Protein AF-A0A365XRY6-F1 (afdb_monomer_lite)

Radius of gyration: 32.63 Å; chains: 1; bounding box: 61×51×108 Å

Structure (mmCIF, N/CA/C/O backbone):
data_AF-A0A365XRY6-F1
#
_entry.id   AF-A0A365XRY6-F1
#
loop_
_atom_site.group_PDB
_atom_site.id
_atom_site.type_symbol
_atom_site.label_atom_id
_atom_site.label_alt_id
_atom_site.label_comp_id
_atom_site.label_asym_id
_atom_site.label_entity_id
_atom_site.label_seq_id
_atom_site.pdbx_PDB_ins_code
_atom_site.Cartn_x
_atom_site.Cartn_y
_atom_site.Cartn_z
_atom_site.occupancy
_atom_site.B_iso_or_equiv
_atom_site.auth_seq_id
_atom_site.auth_comp_id
_atom_site.auth_asym_id
_atom_site.auth_atom_id
_atom_site.pdbx_PDB_model_num
ATOM 1 N N . MET A 1 1 ? -25.331 -28.741 70.909 1.00 60.72 1 MET A N 1
ATOM 2 C CA . MET A 1 1 ? -25.659 -27.298 70.789 1.00 60.72 1 MET A CA 1
ATOM 3 C C . MET A 1 1 ? -24.620 -26.520 69.973 1.00 60.72 1 MET A C 1
ATOM 5 O O . MET A 1 1 ? -24.889 -26.347 68.796 1.00 60.72 1 MET A O 1
ATOM 9 N N . LYS A 1 2 ? -23.437 -26.125 70.492 1.00 74.12 2 LYS A N 1
ATOM 10 C CA . LYS A 1 2 ? -22.471 -25.223 69.794 1.00 74.12 2 LYS A CA 1
ATOM 11 C C . LYS A 1 2 ? -22.238 -25.497 68.285 1.00 74.12 2 LYS A C 1
ATOM 13 O O . LYS A 1 2 ? -22.289 -24.564 67.493 1.00 74.12 2 LYS A O 1
ATOM 18 N N . LYS A 1 3 ? -22.060 -26.763 67.868 1.00 86.94 3 LYS A N 1
ATOM 19 C CA . LYS A 1 3 ? -21.877 -27.147 66.446 1.00 86.94 3 LYS A CA 1
ATOM 20 C C . LYS A 1 3 ? -23.074 -26.806 65.533 1.00 86.94 3 LYS A C 1
ATOM 22 O O . LYS A 1 3 ? -22.872 -26.494 64.368 1.00 86.94 3 LYS A O 1
ATOM 27 N N . ILE A 1 4 ? -24.303 -26.837 66.056 1.00 91.62 4 ILE A N 1
ATOM 28 C CA . ILE A 1 4 ? -25.533 -26.528 65.301 1.00 91.62 4 ILE A CA 1
ATOM 29 C C . ILE A 1 4 ? -25.652 -25.016 65.073 1.00 91.62 4 ILE A C 1
ATOM 31 O O . ILE A 1 4 ? -26.011 -24.594 63.977 1.00 91.62 4 ILE A O 1
ATOM 35 N N . LEU A 1 5 ? -25.288 -24.204 66.073 1.00 92.19 5 LEU A N 1
ATOM 36 C CA . LEU A 1 5 ? -25.239 -22.743 65.946 1.00 92.19 5 LEU A CA 1
ATOM 37 C C . LEU A 1 5 ? -24.253 -22.321 64.842 1.00 92.19 5 LEU A C 1
ATOM 39 O O . LEU A 1 5 ? -24.605 -21.534 63.970 1.00 92.19 5 LEU A O 1
ATOM 43 N N . LEU A 1 6 ? -23.051 -22.912 64.840 1.00 93.50 6 LEU A N 1
ATOM 44 C CA . LEU A 1 6 ? -22.021 -22.658 63.827 1.00 93.50 6 LEU A CA 1
ATOM 45 C C . LEU A 1 6 ? -22.517 -22.956 62.400 1.00 93.50 6 LEU A C 1
ATOM 47 O O . LEU A 1 6 ? -22.268 -22.170 61.490 1.00 93.50 6 LEU A O 1
ATOM 51 N N . LEU A 1 7 ? -23.256 -24.056 62.213 1.00 94.44 7 LEU A N 1
ATOM 52 C CA . LEU A 1 7 ? -23.832 -24.426 60.918 1.00 94.44 7 LEU A CA 1
ATOM 53 C C . LEU A 1 7 ? -24.848 -23.385 60.414 1.00 94.44 7 LEU A C 1
ATOM 55 O O . LEU A 1 7 ? -24.798 -23.005 59.248 1.00 94.44 7 LEU A O 1
ATOM 59 N N . HIS A 1 8 ? -25.725 -22.880 61.288 1.00 91.50 8 HIS A N 1
ATOM 60 C CA . HIS A 1 8 ? -26.705 -21.850 60.916 1.00 91.50 8 HIS A CA 1
ATOM 61 C C . HIS A 1 8 ? -26.033 -20.517 60.555 1.00 91.50 8 HIS A C 1
ATOM 63 O O . HIS A 1 8 ? -26.417 -19.889 59.570 1.00 91.50 8 HIS A O 1
ATOM 69 N N . VAL A 1 9 ? -24.991 -20.117 61.296 1.00 93.19 9 VAL A N 1
ATOM 70 C CA . VAL A 1 9 ? -24.191 -18.919 60.983 1.00 93.19 9 VAL A CA 1
ATOM 71 C C . VAL A 1 9 ? -23.509 -19.052 59.617 1.00 93.19 9 VAL A C 1
ATOM 73 O O . VAL A 1 9 ? -23.573 -18.126 58.812 1.00 93.19 9 VAL A O 1
ATOM 76 N N . LEU A 1 10 ? -22.916 -20.211 59.309 1.00 91.38 10 LEU A N 1
ATOM 77 C CA . LEU A 1 10 ? -22.300 -20.462 58.001 1.00 91.38 10 LEU A CA 1
ATOM 78 C C . LEU A 1 10 ? -23.323 -20.407 56.856 1.00 91.38 10 LEU A C 1
ATOM 80 O O . LEU A 1 10 ? -23.056 -19.771 55.839 1.00 91.38 10 LEU A O 1
ATOM 84 N N . ILE A 1 11 ? -24.508 -21.004 57.022 1.00 90.94 11 ILE A N 1
ATOM 85 C CA . ILE A 1 11 ? -25.579 -20.957 56.010 1.00 90.94 11 ILE A CA 1
ATOM 86 C C . ILE A 1 11 ? -26.047 -19.511 55.767 1.00 90.94 11 ILE A C 1
ATOM 88 O O . ILE A 1 11 ? -26.170 -19.097 54.614 1.00 90.94 11 ILE A O 1
ATOM 92 N N . ALA A 1 12 ? -26.241 -18.712 56.822 1.00 87.12 12 ALA A N 1
ATOM 93 C CA . ALA A 1 12 ? -26.625 -17.302 56.701 1.00 87.12 12 ALA A CA 1
ATOM 94 C C . ALA A 1 12 ? -25.563 -16.455 55.966 1.00 87.12 12 ALA A C 1
ATOM 96 O O . ALA A 1 12 ? -25.900 -15.611 55.129 1.00 87.12 12 ALA A O 1
ATOM 97 N N . LEU A 1 13 ? -24.275 -16.724 56.215 1.00 86.25 13 LEU A N 1
ATOM 98 C CA . LEU A 1 13 ? -23.169 -16.081 55.501 1.00 86.25 13 LEU A CA 1
ATOM 99 C C . LEU A 1 13 ? -23.153 -16.469 54.013 1.00 86.25 13 LEU A C 1
ATOM 101 O O . LEU A 1 13 ? -23.054 -15.585 53.166 1.00 86.25 13 LEU A O 1
ATOM 105 N N . PHE A 1 14 ? -23.335 -17.749 53.670 1.00 81.12 14 PHE A N 1
ATOM 106 C CA . PHE A 1 14 ? -23.400 -18.189 52.267 1.00 81.12 14 PHE A CA 1
ATOM 107 C C . PHE A 1 14 ? -24.591 -17.597 51.498 1.00 81.12 14 PHE A C 1
ATOM 109 O O . PHE A 1 14 ? -24.437 -17.218 50.337 1.00 81.12 14 PHE A O 1
ATOM 116 N N . LEU A 1 15 ? -25.758 -17.447 52.135 1.00 74.50 15 LEU A N 1
ATOM 117 C CA . LEU A 1 15 ? -26.928 -16.801 51.519 1.00 74.50 15 LEU A CA 1
ATOM 118 C C . LEU A 1 15 ? -26.694 -15.316 51.190 1.00 74.50 15 LEU A C 1
ATOM 120 O O . LEU A 1 15 ? -27.321 -14.790 50.271 1.00 74.50 15 LEU A O 1
ATOM 124 N N . SER A 1 16 ? -25.760 -14.662 51.886 1.00 68.56 16 SER A N 1
ATOM 125 C CA . SER A 1 16 ? -25.398 -13.256 51.661 1.00 68.56 16 SER A CA 1
ATOM 126 C C . SER A 1 16 ? -24.506 -13.042 50.423 1.00 68.56 16 SER A C 1
ATOM 128 O O . SER A 1 16 ? -24.336 -11.909 49.971 1.00 68.56 16 SER A O 1
ATOM 130 N N . VAL A 1 17 ? -23.949 -14.104 49.823 1.00 71.69 17 VAL A N 1
ATOM 131 C CA . VAL A 1 17 ? -23.013 -14.014 48.683 1.00 71.69 17 VAL A CA 1
ATOM 132 C C . VAL A 1 17 ? -23.758 -13.920 47.339 1.00 71.69 17 VAL A C 1
ATOM 134 O O . VAL A 1 17 ? -23.641 -14.785 46.471 1.00 71.69 17 VAL A O 1
ATOM 137 N N . LYS A 1 18 ? -24.543 -12.850 47.140 1.00 66.88 18 LYS A N 1
ATOM 138 C CA . LYS A 1 18 ? -25.207 -12.539 45.855 1.00 66.88 18 LYS A CA 1
ATOM 139 C C . LYS A 1 18 ? -25.203 -11.041 45.533 1.00 66.88 18 LYS A C 1
ATOM 141 O O . LYS A 1 18 ? -26.116 -10.319 45.915 1.00 66.88 18 LYS A O 1
ATOM 146 N N . ALA A 1 19 ? -24.206 -10.583 44.768 1.00 61.28 19 ALA A N 1
ATOM 147 C CA . ALA A 1 19 ? -24.137 -9.187 44.312 1.00 61.28 19 ALA A CA 1
ATOM 148 C C . ALA A 1 19 ? -23.384 -8.967 42.978 1.00 61.28 19 ALA A C 1
ATOM 150 O O . ALA A 1 19 ? -22.679 -7.969 42.827 1.00 61.28 19 ALA A O 1
ATOM 151 N N . GLN A 1 20 ? -23.542 -9.840 41.973 1.00 61.94 20 GLN A N 1
ATOM 152 C CA . GLN A 1 20 ? -23.134 -9.472 40.607 1.00 61.94 20 GLN A CA 1
ATOM 153 C C . GLN A 1 20 ? -24.183 -8.511 40.023 1.00 61.94 20 GLN A C 1
ATOM 155 O O . GLN A 1 20 ? -25.208 -8.936 39.493 1.00 61.94 20 GLN A O 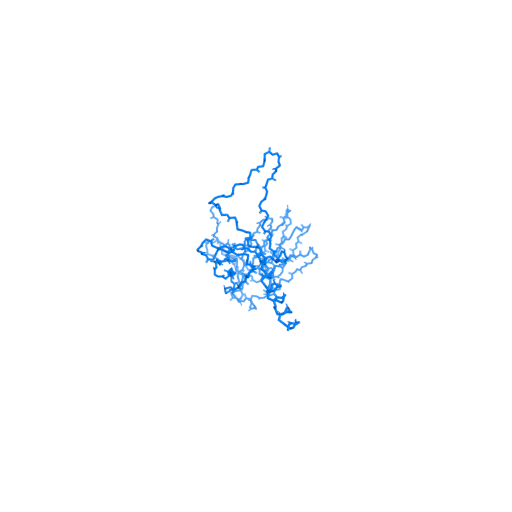1
ATOM 160 N N . ARG A 1 21 ? -23.967 -7.199 40.196 1.00 67.06 21 ARG A N 1
ATOM 161 C CA . ARG A 1 21 ? -24.917 -6.156 39.779 1.00 67.06 21 ARG A CA 1
ATOM 162 C C . ARG A 1 21 ? -25.011 -6.068 38.253 1.00 67.06 21 ARG A C 1
ATOM 164 O O . ARG A 1 21 ? -24.148 -5.480 37.605 1.00 67.06 21 ARG A O 1
ATOM 171 N N . VAL A 1 22 ? -26.082 -6.617 37.682 1.00 70.44 22 VAL A N 1
ATOM 172 C CA . VAL A 1 22 ? -26.416 -6.448 36.261 1.00 70.44 22 VAL A CA 1
ATOM 173 C C . VAL A 1 22 ? -27.230 -5.167 36.093 1.00 70.44 22 VAL A C 1
ATOM 175 O O . VAL A 1 22 ? -28.450 -5.162 36.242 1.00 70.44 22 VAL A O 1
ATOM 178 N N . HIS A 1 23 ? -26.550 -4.065 35.784 1.00 74.50 23 HIS A N 1
ATOM 179 C CA . HIS A 1 23 ? -27.203 -2.811 35.418 1.00 74.50 23 HIS A CA 1
ATOM 180 C C . HIS A 1 23 ? -27.711 -2.908 33.970 1.00 74.50 23 HIS A C 1
ATOM 182 O O . HIS A 1 23 ? -26.925 -2.844 33.027 1.00 74.50 23 HIS A O 1
ATOM 188 N N . LYS A 1 24 ? -29.024 -3.105 33.793 1.00 76.25 24 LYS A N 1
ATOM 189 C CA . LYS A 1 24 ? -29.677 -3.201 32.478 1.00 76.25 24 LYS A CA 1
ATOM 190 C C . LYS A 1 24 ? -30.503 -1.942 32.199 1.00 76.25 24 LYS A C 1
ATOM 192 O O . LYS A 1 24 ? -31.525 -1.732 32.845 1.00 76.25 24 LYS A O 1
ATOM 197 N N . ILE A 1 25 ? -30.115 -1.164 31.189 1.00 77.38 25 ILE A N 1
ATOM 198 C CA . ILE A 1 25 ? -31.014 -0.180 30.567 1.00 77.38 25 ILE A CA 1
ATOM 199 C C . ILE A 1 25 ? -32.033 -0.953 29.716 1.00 77.38 25 ILE A C 1
ATOM 201 O O . ILE A 1 25 ? -31.677 -1.899 29.011 1.00 77.38 25 ILE A O 1
ATOM 205 N N . SER A 1 26 ? -33.312 -0.599 29.822 1.00 77.56 26 SER A N 1
ATOM 206 C CA . SER A 1 26 ? -34.407 -1.294 29.138 1.00 77.56 26 SER A CA 1
ATOM 207 C C . SER A 1 26 ? -35.397 -0.278 28.574 1.00 77.56 26 SER A C 1
ATOM 209 O O . SER A 1 26 ? -36.502 -0.141 29.087 1.00 77.56 26 SER A O 1
ATOM 211 N N . ALA A 1 27 ? -34.956 0.441 27.545 1.00 75.31 27 ALA A N 1
ATOM 212 C CA . ALA A 1 27 ? -35.727 1.421 26.788 1.00 75.31 27 ALA A CA 1
ATOM 213 C C . ALA A 1 27 ? -35.501 1.182 25.288 1.00 75.31 27 ALA A C 1
ATOM 215 O O . ALA A 1 27 ? -34.418 0.736 24.902 1.00 75.31 27 ALA A O 1
ATOM 216 N N . ASP A 1 28 ? -36.506 1.478 24.462 1.00 71.00 28 ASP A N 1
ATOM 217 C CA . ASP A 1 28 ? -36.453 1.241 23.011 1.00 71.00 28 ASP A CA 1
ATOM 218 C C . ASP A 1 28 ? -35.549 2.252 22.287 1.00 71.00 28 ASP A C 1
ATOM 220 O O . ASP A 1 28 ? -34.956 1.950 21.252 1.00 71.00 28 ASP A O 1
ATOM 224 N N . SER A 1 29 ? -35.391 3.440 22.871 1.00 73.56 29 SER A N 1
ATOM 225 C CA . SER A 1 29 ? -34.421 4.455 22.477 1.00 73.56 29 SER A CA 1
ATOM 226 C C . SER A 1 29 ? -33.788 5.098 23.714 1.00 73.56 29 SER A C 1
ATOM 228 O O . SER A 1 29 ? -34.409 5.218 24.770 1.00 73.56 29 SER A O 1
ATOM 230 N N . VAL A 1 30 ? -32.525 5.507 23.584 1.00 80.06 30 VAL A N 1
ATOM 231 C CA . VAL A 1 30 ? -31.824 6.342 24.567 1.00 80.06 30 VAL A CA 1
ATOM 232 C C . VAL A 1 30 ? -31.419 7.616 23.844 1.00 80.06 30 VAL A C 1
ATOM 234 O O . VAL A 1 30 ? -30.512 7.595 23.014 1.00 80.06 30 VAL A O 1
ATOM 237 N N . LEU A 1 31 ? -32.119 8.710 24.135 1.00 81.44 31 LEU A N 1
ATOM 238 C CA . LEU A 1 31 ? -31.751 10.044 23.677 1.00 81.44 31 LEU A CA 1
ATOM 239 C C . LEU A 1 31 ? -30.904 10.720 24.758 1.00 81.44 31 LEU A C 1
ATOM 241 O O . LEU A 1 31 ? -31.261 10.692 25.934 1.00 81.44 31 LEU A O 1
ATOM 245 N N . LEU A 1 32 ? -29.801 11.341 24.347 1.00 80.00 32 LEU A N 1
ATOM 246 C CA . LEU A 1 32 ? -29.008 12.235 25.183 1.00 80.00 32 LEU A CA 1
ATOM 247 C C . LEU A 1 32 ? -29.196 13.660 24.655 1.00 80.00 32 LEU A C 1
ATOM 249 O O . LEU A 1 32 ? -28.864 13.925 23.501 1.00 80.00 32 LEU A O 1
ATOM 253 N N . THR A 1 33 ? -29.743 14.557 25.476 1.00 82.00 33 THR A N 1
ATOM 254 C CA . THR A 1 33 ? -29.825 15.995 25.173 1.00 82.00 33 THR A CA 1
ATOM 255 C C . THR A 1 33 ? -28.749 16.763 25.931 1.00 82.00 33 THR A C 1
ATOM 257 O O . THR A 1 33 ? -28.192 16.278 26.922 1.00 82.00 33 THR A O 1
ATOM 260 N N . GLY A 1 34 ? -28.378 17.922 25.395 1.00 78.69 34 GLY A N 1
ATOM 261 C CA . GLY A 1 34 ? -27.233 18.718 25.830 1.00 78.69 34 GLY A CA 1
ATOM 262 C C . GLY A 1 34 ? -27.635 20.169 26.002 1.00 78.69 34 GLY A C 1
ATOM 263 O O . GLY A 1 34 ? -27.189 21.033 25.256 1.00 78.69 34 GLY A O 1
ATOM 264 N N . ASP A 1 35 ? -28.519 20.421 26.964 1.00 65.31 35 ASP A N 1
ATOM 265 C CA . ASP A 1 35 ? -29.269 21.675 27.123 1.00 65.31 35 ASP A CA 1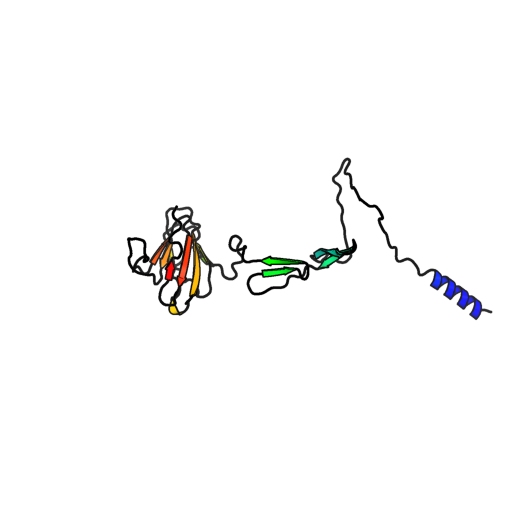
ATOM 266 C C . ASP A 1 35 ? -28.383 22.912 27.429 1.00 65.31 35 ASP A C 1
ATOM 268 O O . ASP A 1 35 ? -28.871 24.038 27.487 1.00 65.31 35 ASP A O 1
ATOM 272 N N . CYS A 1 36 ? -27.077 22.706 27.640 1.00 72.31 36 CYS A N 1
ATOM 273 C CA . CYS A 1 36 ? -26.068 23.739 27.914 1.00 72.31 36 CYS A CA 1
ATOM 274 C C . CYS A 1 36 ? -24.649 23.303 27.484 1.00 72.31 36 CYS A C 1
ATOM 276 O O . CYS A 1 36 ? -23.872 24.109 26.977 1.00 72.31 36 CYS A O 1
ATOM 278 N N . CYS A 1 37 ? -24.323 22.012 27.632 1.00 74.75 37 CYS A N 1
ATOM 279 C CA . CYS A 1 37 ? -23.044 21.414 27.238 1.00 74.75 37 CYS A CA 1
ATOM 280 C C . CYS A 1 37 ? -23.276 20.195 26.335 1.00 74.75 37 CYS A C 1
ATOM 282 O O . CYS A 1 37 ? -24.287 19.508 26.475 1.00 74.75 37 CYS A O 1
ATOM 284 N N . GLY A 1 38 ? -22.324 19.898 25.444 1.00 74.94 38 GLY A N 1
ATOM 285 C CA . GLY A 1 38 ? -22.399 18.731 24.560 1.00 74.94 38 GLY A CA 1
ATOM 286 C C . GLY A 1 38 ? -22.403 17.404 25.328 1.00 74.94 38 GLY A C 1
ATOM 287 O O . GLY A 1 38 ? -21.614 17.214 26.253 1.00 74.94 38 GLY A O 1
ATOM 288 N N . THR A 1 39 ? -23.289 16.491 24.933 1.00 84.12 39 THR A N 1
ATOM 289 C CA . THR A 1 39 ? -23.496 15.185 25.576 1.00 84.12 39 THR A CA 1
ATOM 290 C C . THR A 1 39 ? -22.834 14.064 24.778 1.00 84.12 39 THR A C 1
ATOM 292 O O . THR A 1 39 ? -22.999 13.979 23.563 1.00 84.12 39 THR A O 1
ATOM 295 N N . GLU A 1 40 ? -22.133 13.160 25.463 1.00 80.19 40 GLU A N 1
ATOM 296 C CA . GLU A 1 40 ? -21.426 12.028 24.853 1.00 80.19 40 GLU A CA 1
ATOM 297 C C . GLU A 1 40 ? -21.865 10.698 25.488 1.00 80.19 40 GLU A C 1
ATOM 299 O O . GLU A 1 40 ? -22.068 10.612 26.701 1.00 80.19 40 GLU A O 1
ATOM 304 N N . LEU A 1 41 ? -21.982 9.639 24.677 1.00 81.44 41 LEU A N 1
ATOM 305 C CA . LEU A 1 41 ? -22.219 8.274 25.155 1.00 81.44 41 LEU A CA 1
ATOM 306 C C . LEU A 1 41 ? -20.898 7.494 25.236 1.00 81.44 41 LEU A C 1
ATOM 308 O O . LEU A 1 41 ? -20.539 6.754 24.319 1.00 81.44 41 LEU A O 1
ATOM 312 N N . ILE A 1 42 ? -20.187 7.629 26.355 1.00 78.50 42 ILE A N 1
ATOM 313 C CA . ILE A 1 42 ? -18.947 6.880 26.598 1.00 78.50 42 ILE A CA 1
ATOM 314 C C . ILE A 1 42 ? -19.284 5.444 27.027 1.00 78.50 42 ILE A C 1
ATOM 316 O O . ILE A 1 42 ? -19.811 5.203 28.113 1.00 78.50 42 ILE A O 1
ATOM 320 N N . LEU A 1 43 ? -18.948 4.470 26.176 1.00 79.94 43 LEU A N 1
ATOM 321 C CA . LEU A 1 43 ? -19.100 3.037 26.451 1.00 79.94 43 LEU A CA 1
ATOM 322 C C . LEU A 1 43 ? -17.739 2.406 26.786 1.00 79.94 43 LEU A C 1
ATOM 324 O O . LEU A 1 43 ? -17.110 1.785 25.930 1.00 79.94 43 LEU A O 1
ATOM 328 N N . GLU A 1 44 ? -17.267 2.548 28.027 1.00 75.75 44 GLU A N 1
ATOM 329 C CA . GLU A 1 44 ? -16.037 1.872 28.465 1.00 75.75 44 GLU A CA 1
ATOM 330 C C . GLU A 1 44 ? -16.287 0.396 28.841 1.00 75.75 44 GLU A C 1
ATOM 332 O O . GLU A 1 44 ? -17.316 0.018 29.401 1.00 75.75 44 GLU A O 1
ATOM 337 N N . ASN A 1 45 ? -15.299 -0.455 28.556 1.00 72.31 45 ASN A N 1
ATOM 338 C CA . ASN A 1 45 ? -15.216 -1.837 29.019 1.00 72.31 45 ASN A CA 1
ATOM 339 C C . ASN A 1 45 ? -13.824 -2.079 29.635 1.00 72.31 45 ASN A C 1
ATOM 341 O O . ASN A 1 45 ? -12.859 -1.409 29.275 1.00 72.31 45 ASN A O 1
ATOM 345 N N . LYS A 1 46 ? -13.680 -3.100 30.492 1.00 77.62 46 LYS A N 1
ATOM 346 C CA . LYS A 1 46 ? -12.435 -3.480 31.200 1.00 77.62 46 LYS A CA 1
ATOM 347 C C . LYS A 1 46 ? -11.219 -3.724 30.277 1.00 77.62 46 LYS A C 1
ATOM 349 O O . LYS A 1 46 ? -10.088 -3.815 30.743 1.00 77.62 46 LYS A O 1
ATOM 354 N N . THR A 1 47 ? -11.443 -3.840 28.970 1.00 66.62 47 THR A N 1
ATOM 355 C CA . THR A 1 47 ? -10.433 -3.959 27.911 1.00 66.62 47 THR A CA 1
ATOM 356 C C . THR A 1 47 ? -10.067 -2.617 27.257 1.00 66.62 47 THR A C 1
ATOM 358 O O . THR A 1 47 ? -9.672 -2.614 26.094 1.00 66.62 47 THR A O 1
ATOM 361 N N . SER A 1 48 ? -10.176 -1.479 27.953 1.00 67.56 48 SER A N 1
ATOM 362 C CA . SER A 1 48 ? -9.987 -0.126 27.385 1.00 67.56 48 SER A CA 1
ATOM 363 C C . SER A 1 48 ? -8.602 0.170 26.785 1.00 67.56 48 SER A C 1
ATOM 365 O O . SER A 1 48 ? -8.436 1.153 26.072 1.00 67.56 48 SER A O 1
ATOM 367 N N . LYS A 1 49 ? -7.616 -0.719 26.973 1.00 76.75 49 LYS A N 1
ATOM 368 C CA . LYS A 1 49 ? -6.290 -0.672 26.324 1.00 76.75 49 LYS A CA 1
ATOM 369 C C . LYS A 1 49 ? -6.191 -1.476 25.012 1.00 76.75 49 LYS A C 1
ATOM 371 O O . LYS A 1 49 ? -5.087 -1.828 24.602 1.00 76.75 49 LYS A O 1
ATOM 376 N N . ILE A 1 50 ? -7.310 -1.848 24.383 1.00 71.62 50 ILE A N 1
ATOM 377 C CA . ILE A 1 50 ? -7.334 -2.711 23.189 1.00 71.62 50 ILE A CA 1
ATOM 378 C C . ILE A 1 50 ? -8.140 -2.064 22.059 1.00 71.62 50 ILE A C 1
ATOM 380 O O . ILE A 1 50 ? -9.356 -1.923 22.164 1.00 71.62 50 ILE A O 1
ATOM 384 N N . ASN A 1 51 ? -7.476 -1.788 20.932 1.00 80.88 51 ASN A N 1
ATOM 385 C CA . ASN A 1 51 ? -8.136 -1.361 19.697 1.00 80.88 51 ASN A CA 1
ATOM 386 C C . ASN A 1 51 ? -9.121 -2.443 19.218 1.00 80.88 51 ASN A C 1
ATOM 388 O O . ASN A 1 51 ? -8.767 -3.615 19.031 1.00 80.88 51 ASN A O 1
ATOM 392 N N . GLY A 1 52 ? -10.372 -2.046 19.020 1.00 85.56 52 GLY A N 1
ATOM 393 C CA . GLY A 1 52 ? -11.482 -2.943 18.734 1.00 85.56 52 GLY A CA 1
ATOM 394 C C . GLY A 1 52 ? -12.725 -2.180 18.308 1.00 85.56 52 GLY A C 1
ATOM 395 O O . GLY A 1 52 ? -12.693 -0.964 18.142 1.00 85.56 52 GLY A O 1
ATOM 396 N N . PHE A 1 53 ? -13.816 -2.910 18.113 1.00 85.50 53 PHE A N 1
ATOM 397 C CA . PHE A 1 53 ? -15.071 -2.369 17.601 1.00 85.50 53 PHE A CA 1
ATOM 398 C C . PHE A 1 53 ? -16.281 -3.060 18.238 1.00 85.50 53 PHE A C 1
ATOM 400 O O . PHE A 1 53 ? -16.174 -4.125 18.855 1.00 85.50 53 PHE A O 1
ATOM 407 N N . LEU A 1 54 ? -17.451 -2.447 18.077 1.00 87.38 54 LEU A N 1
ATOM 408 C CA . LEU A 1 54 ? -18.734 -2.994 18.506 1.00 87.38 54 LEU A CA 1
ATOM 409 C C . LEU A 1 54 ? -19.271 -3.971 17.447 1.00 87.38 54 LEU A C 1
ATOM 411 O O . LEU A 1 54 ? -19.852 -3.562 16.444 1.00 87.38 54 LEU A O 1
ATOM 415 N N . LYS A 1 55 ? -19.079 -5.278 17.661 1.00 85.94 55 LYS A N 1
ATOM 416 C CA . LYS A 1 55 ? -19.591 -6.328 16.767 1.00 85.94 55 LYS A CA 1
ATOM 417 C C . LYS A 1 55 ? -21.038 -6.668 17.107 1.00 85.94 55 LYS A C 1
ATOM 419 O O . LYS A 1 55 ? -21.319 -7.080 18.231 1.00 85.94 55 LYS A O 1
ATOM 424 N N . ASN A 1 56 ? -21.942 -6.562 16.136 1.00 86.38 56 ASN A N 1
ATOM 425 C CA . ASN A 1 56 ? -23.287 -7.129 16.235 1.00 86.38 56 ASN A CA 1
ATOM 426 C C . ASN A 1 56 ? -23.207 -8.659 16.059 1.00 86.38 56 ASN A C 1
ATOM 428 O O . ASN A 1 56 ? -22.673 -9.142 15.062 1.00 86.38 56 ASN A O 1
ATOM 432 N N . ASN A 1 57 ? -23.728 -9.415 17.027 1.00 85.75 57 ASN A N 1
ATOM 433 C CA . ASN A 1 57 ? -23.749 -10.884 17.043 1.00 85.75 57 ASN A CA 1
ATOM 434 C C . ASN A 1 57 ? -25.136 -11.458 16.683 1.00 85.75 57 ASN A C 1
ATOM 436 O O . ASN A 1 57 ? -25.419 -12.630 16.940 1.00 85.75 57 ASN A O 1
ATOM 440 N N . GLY A 1 58 ? -26.025 -10.627 16.135 1.00 84.25 58 GLY A N 1
ATOM 441 C CA . GLY A 1 58 ? -27.431 -10.946 15.914 1.00 84.25 58 GLY A CA 1
ATOM 442 C C . GLY A 1 58 ? -28.276 -10.849 17.190 1.00 84.25 58 GLY A C 1
ATOM 443 O O . GLY A 1 58 ? -27.782 -10.572 18.285 1.00 84.25 58 GLY A O 1
ATOM 444 N N . LYS A 1 59 ? -29.592 -11.063 17.045 1.00 86.62 59 LYS A N 1
ATOM 445 C CA . LYS A 1 59 ? -30.581 -11.057 18.149 1.00 86.62 59 LYS A CA 1
ATOM 446 C C . LYS A 1 59 ? -30.513 -9.802 19.048 1.00 86.62 59 LYS A C 1
ATOM 448 O O . LYS A 1 59 ? -30.715 -9.900 20.256 1.00 86.62 59 LYS A O 1
ATOM 453 N N . GLY A 1 60 ? -30.185 -8.645 18.464 1.00 80.31 60 GLY A N 1
ATOM 454 C CA . GLY A 1 60 ? -30.054 -7.365 19.175 1.00 80.31 60 GLY A CA 1
ATOM 455 C C . GLY A 1 60 ? -28.877 -7.284 20.157 1.00 80.31 60 GLY A C 1
ATOM 456 O O . GLY A 1 60 ? -28.906 -6.455 21.061 1.00 80.31 60 GLY A O 1
ATOM 457 N N . ARG A 1 61 ? -27.860 -8.153 20.039 1.00 79.50 61 ARG A N 1
ATOM 458 C CA . ARG A 1 61 ? -26.716 -8.199 20.964 1.00 79.50 61 ARG A CA 1
ATOM 459 C C . ARG A 1 61 ? -25.432 -7.733 20.296 1.00 79.50 61 ARG A C 1
ATOM 461 O O . ARG A 1 61 ? -24.973 -8.341 19.333 1.00 79.50 61 ARG A O 1
ATOM 468 N N . THR A 1 62 ? -24.798 -6.734 20.896 1.00 86.06 62 THR A N 1
ATOM 469 C CA . THR A 1 62 ? -23.521 -6.173 20.444 1.00 86.06 62 THR A CA 1
ATOM 470 C C . THR A 1 62 ? -22.434 -6.431 21.487 1.00 86.06 62 THR A C 1
ATOM 472 O O . THR A 1 62 ? -22.703 -6.345 22.684 1.00 86.06 62 THR A O 1
ATOM 475 N N . SER A 1 63 ? -21.208 -6.754 21.064 1.00 84.44 63 SER A N 1
ATOM 476 C CA . SER A 1 63 ? -20.057 -6.941 21.959 1.00 84.44 63 SER A CA 1
ATOM 477 C C . SER A 1 63 ? -18.797 -6.245 21.455 1.00 84.44 63 SER A C 1
ATOM 479 O O . SER A 1 63 ? -18.439 -6.355 20.280 1.00 84.44 63 SER A O 1
ATOM 481 N N . PHE A 1 64 ? -18.061 -5.622 22.376 1.00 87.06 64 PHE A N 1
ATOM 482 C CA . PHE A 1 64 ? -16.683 -5.202 22.131 1.00 87.06 64 PHE A CA 1
ATOM 483 C C . PHE A 1 64 ? -15.832 -6.395 21.701 1.00 87.06 64 PHE A C 1
ATOM 485 O O . PHE A 1 64 ? -15.710 -7.379 22.428 1.00 87.06 64 PHE A O 1
ATOM 492 N N . THR A 1 65 ? -15.255 -6.295 20.509 1.00 84.06 65 THR A N 1
ATOM 493 C CA . THR A 1 65 ? -14.425 -7.330 19.892 1.00 84.06 65 THR A CA 1
ATOM 494 C C . THR A 1 65 ? -13.087 -6.705 19.523 1.00 84.06 65 THR A C 1
ATOM 496 O O . THR A 1 65 ? -13.056 -5.633 18.918 1.00 84.06 65 THR A O 1
ATOM 499 N N . LYS A 1 66 ? -11.971 -7.348 19.893 1.00 86.56 66 LYS A N 1
ATOM 500 C CA . LYS A 1 66 ? -10.633 -6.901 19.476 1.00 86.56 66 LYS A CA 1
ATOM 501 C C . LYS A 1 66 ? -10.562 -6.900 17.949 1.00 86.56 66 LYS A C 1
ATOM 503 O O . LYS A 1 66 ? -10.973 -7.878 17.327 1.00 86.56 66 LYS A O 1
ATOM 508 N N . LEU A 1 67 ? -10.003 -5.845 17.358 1.00 87.44 67 LEU A N 1
ATOM 509 C CA . LEU A 1 67 ? -9.792 -5.812 15.916 1.00 87.44 67 LEU A CA 1
ATOM 510 C C . LEU A 1 67 ? -8.786 -6.906 15.532 1.00 87.44 67 LEU A C 1
ATOM 512 O O . LEU A 1 67 ? -7.666 -6.952 16.045 1.00 87.44 67 LEU A O 1
ATOM 516 N N . GLN A 1 68 ? -9.213 -7.800 14.645 1.00 88.25 68 GLN A N 1
ATOM 517 C CA . GLN 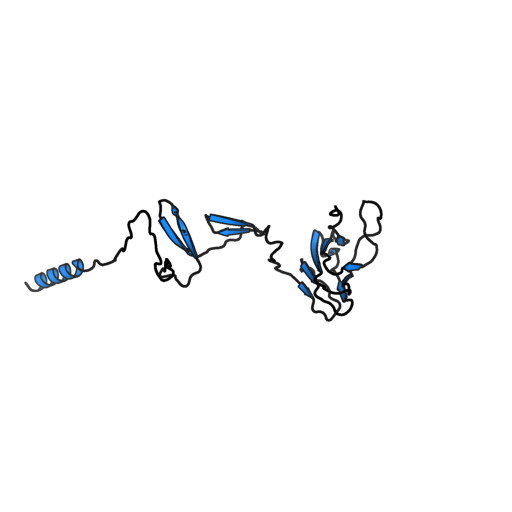A 1 68 ? -8.378 -8.818 14.022 1.00 88.25 68 GLN A CA 1
ATOM 518 C C . GLN A 1 68 ? -8.390 -8.562 12.520 1.00 88.25 68 GLN A C 1
ATOM 520 O O . GLN A 1 68 ? -9.457 -8.414 11.928 1.00 88.25 68 GLN A O 1
ATOM 525 N N . LEU A 1 69 ? -7.199 -8.494 11.936 1.00 88.62 69 LEU A N 1
ATOM 526 C CA . LEU A 1 69 ? -6.975 -8.304 10.510 1.00 88.62 69 LEU A CA 1
ATOM 527 C C . LEU A 1 69 ? -6.273 -9.555 9.987 1.00 88.62 69 LEU A C 1
ATOM 529 O O . LEU A 1 69 ? -5.277 -9.985 10.569 1.00 88.62 69 LEU A O 1
ATOM 533 N N . VAL A 1 70 ? -6.807 -10.148 8.923 1.00 89.25 70 VAL A N 1
ATOM 534 C CA . VAL A 1 70 ? -6.276 -11.369 8.303 1.00 89.25 70 VAL A CA 1
ATOM 535 C C . VAL A 1 70 ? -6.063 -11.098 6.819 1.00 89.25 70 VAL A C 1
ATOM 537 O O . VAL A 1 70 ? -6.965 -10.600 6.151 1.00 89.25 70 VAL A O 1
ATOM 540 N N . THR A 1 71 ? -4.878 -11.403 6.295 1.00 86.75 71 THR A N 1
ATOM 541 C CA . THR A 1 71 ? -4.586 -11.294 4.860 1.00 86.75 71 THR A CA 1
ATOM 542 C C . THR A 1 71 ? -5.346 -12.362 4.073 1.00 86.75 71 THR A C 1
ATOM 544 O O . THR A 1 71 ? -5.399 -13.525 4.471 1.00 86.75 71 THR A O 1
ATOM 547 N N . VAL A 1 72 ? -5.953 -11.968 2.952 1.00 84.25 72 VAL A N 1
ATOM 548 C CA . VAL A 1 72 ? -6.740 -12.851 2.078 1.00 84.25 72 VAL A CA 1
ATOM 549 C C . VAL A 1 72 ? -6.161 -12.767 0.670 1.00 84.25 72 VAL A C 1
ATOM 551 O O . VAL A 1 72 ? -6.526 -11.903 -0.128 1.00 84.25 72 VAL A O 1
ATOM 554 N N . GLY A 1 73 ? -5.197 -13.649 0.395 1.00 83.31 73 GLY A N 1
ATOM 555 C CA . GLY A 1 73 ? -4.298 -13.503 -0.751 1.00 83.31 73 GLY A CA 1
ATOM 556 C C . GLY A 1 73 ? -3.433 -12.240 -0.646 1.00 83.31 73 GLY A C 1
ATOM 557 O O . GLY A 1 73 ? -3.299 -11.644 0.424 1.00 83.31 73 GLY A O 1
ATOM 558 N N . ASP A 1 74 ? -2.863 -11.820 -1.773 1.00 75.50 74 ASP A N 1
ATOM 559 C CA . ASP A 1 74 ? -1.804 -10.798 -1.796 1.00 75.50 74 ASP A CA 1
ATOM 560 C C . ASP A 1 74 ? -2.316 -9.345 -1.775 1.00 75.50 74 ASP A C 1
ATOM 562 O O . ASP A 1 74 ? -1.535 -8.414 -1.602 1.00 75.50 74 ASP A O 1
ATOM 566 N N . SER A 1 75 ? -3.621 -9.121 -1.989 1.00 79.56 75 SER A N 1
ATOM 567 C CA . SER A 1 75 ? -4.187 -7.780 -2.246 1.00 79.56 75 SER A CA 1
ATOM 568 C C . SER A 1 75 ? -5.448 -7.437 -1.442 1.00 79.56 75 SER A C 1
ATOM 570 O O . SER A 1 75 ? -6.169 -6.497 -1.791 1.00 79.56 75 SER A O 1
ATOM 572 N N . ALA A 1 76 ? -5.723 -8.156 -0.350 1.00 80.56 76 ALA A N 1
ATOM 573 C CA . ALA A 1 76 ? -6.838 -7.852 0.543 1.00 80.56 76 ALA A CA 1
ATOM 574 C C . ALA A 1 76 ? -6.545 -8.182 2.014 1.00 80.56 76 ALA A C 1
ATOM 576 O O . ALA A 1 76 ? -5.805 -9.115 2.332 1.00 80.56 76 ALA A O 1
ATOM 577 N N . ILE A 1 77 ? -7.187 -7.433 2.912 1.00 88.69 77 ILE A N 1
ATOM 578 C CA . ILE A 1 77 ? -7.259 -7.726 4.346 1.00 88.69 77 ILE A CA 1
ATOM 579 C C . ILE A 1 77 ? -8.732 -7.834 4.740 1.00 88.69 77 ILE A C 1
ATOM 581 O O . ILE A 1 77 ? -9.522 -6.927 4.487 1.00 88.69 77 ILE A O 1
ATOM 585 N N . ALA A 1 78 ? -9.097 -8.934 5.390 1.00 88.88 78 ALA A N 1
ATOM 586 C CA . ALA A 1 78 ? -10.424 -9.150 5.944 1.00 88.88 78 ALA A CA 1
ATOM 587 C C . ALA A 1 78 ? -10.477 -8.879 7.449 1.00 88.88 78 ALA A C 1
ATOM 589 O O . ALA A 1 78 ? -9.534 -9.175 8.189 1.00 88.88 78 ALA A O 1
ATOM 590 N N . ILE A 1 79 ? -11.634 -8.389 7.895 1.00 89.19 79 ILE A N 1
ATOM 591 C CA . ILE A 1 79 ? -12.078 -8.453 9.287 1.00 89.19 79 ILE A CA 1
ATOM 592 C C . ILE A 1 79 ? -12.909 -9.746 9.413 1.00 89.19 79 ILE A C 1
ATOM 594 O O . ILE A 1 79 ? -13.986 -9.829 8.814 1.00 89.19 79 ILE A O 1
ATOM 598 N N . PRO A 1 80 ? -12.439 -10.787 10.135 1.00 84.88 80 PRO A N 1
ATOM 599 C CA . PRO A 1 80 ? -13.048 -12.117 10.082 1.00 84.88 80 PRO A CA 1
ATOM 600 C C . PRO A 1 80 ? -14.543 -12.156 10.436 1.00 84.88 80 PRO A C 1
ATOM 602 O O . PRO A 1 80 ? -14.975 -11.797 11.538 1.00 84.88 80 PRO A O 1
ATOM 605 N N . GLY A 1 81 ? -15.344 -12.643 9.484 1.00 81.00 81 GLY A N 1
ATOM 606 C CA . GLY A 1 81 ? -16.800 -12.718 9.611 1.00 81.00 81 GLY A CA 1
ATOM 607 C C . GLY A 1 81 ? -17.505 -11.358 9.551 1.00 81.00 81 GLY A C 1
ATOM 608 O O . GLY A 1 81 ? -18.558 -11.214 10.171 1.00 81.00 81 GLY A O 1
ATOM 609 N N . GLN A 1 82 ? -16.917 -10.371 8.867 1.00 83.31 82 GLN A N 1
ATOM 610 C CA . GLN A 1 82 ? -17.577 -9.124 8.470 1.00 83.31 82 GLN A CA 1
ATOM 611 C C . GLN A 1 82 ? -17.302 -8.793 6.998 1.00 83.31 82 GLN A C 1
ATOM 613 O O . GLN A 1 82 ? -18.085 -9.191 6.143 1.00 83.31 82 GLN A O 1
ATOM 618 N N . ASP A 1 83 ? -16.206 -8.090 6.708 1.00 80.56 83 ASP A N 1
ATOM 619 C CA . ASP A 1 83 ? -15.934 -7.478 5.403 1.00 80.56 83 ASP A CA 1
ATOM 620 C C . ASP A 1 83 ? -14.465 -7.674 4.984 1.00 80.56 83 ASP A C 1
ATOM 622 O O . ASP A 1 83 ? -13.599 -7.969 5.813 1.00 80.56 83 ASP A O 1
ATOM 626 N N . THR A 1 84 ? -14.186 -7.543 3.686 1.00 85.06 84 THR A N 1
ATOM 627 C CA . THR A 1 84 ? -12.867 -7.732 3.071 1.00 85.06 84 THR A CA 1
ATOM 628 C C . THR A 1 84 ? -12.436 -6.475 2.327 1.00 85.06 84 THR A C 1
ATOM 630 O O . THR A 1 84 ? -12.790 -6.269 1.165 1.00 85.06 84 THR A O 1
ATOM 633 N N . LEU A 1 85 ? -11.601 -5.664 2.980 1.00 80.62 85 LEU A N 1
ATOM 634 C CA . LEU A 1 85 ? -10.992 -4.491 2.369 1.00 80.62 85 LEU A CA 1
ATOM 635 C C . LEU A 1 85 ? -10.013 -4.938 1.278 1.00 80.62 85 LEU A C 1
ATOM 637 O O . LEU A 1 85 ? -8.924 -5.455 1.554 1.00 80.62 85 LEU A O 1
ATOM 641 N N . ARG A 1 86 ? -10.395 -4.715 0.020 1.00 76.69 86 ARG A N 1
ATOM 642 C CA . ARG A 1 86 ? -9.497 -4.866 -1.125 1.00 76.69 86 ARG A CA 1
ATOM 643 C C . ARG A 1 86 ? -8.487 -3.723 -1.106 1.00 76.69 86 ARG A C 1
ATOM 645 O O . ARG A 1 86 ? -8.819 -2.568 -1.333 1.00 76.69 86 ARG A O 1
ATOM 652 N N . ILE A 1 87 ? -7.226 -4.064 -0.869 1.00 73.06 87 ILE A N 1
ATOM 653 C CA . ILE A 1 87 ? -6.092 -3.132 -0.957 1.00 73.06 87 ILE A CA 1
ATOM 654 C C . ILE A 1 87 ? -5.772 -2.830 -2.435 1.00 73.06 87 ILE A C 1
ATOM 656 O O . ILE A 1 87 ? -5.100 -1.849 -2.741 1.00 73.06 87 ILE A O 1
ATOM 660 N N . ARG A 1 88 ? -6.353 -3.603 -3.367 1.00 55.44 88 ARG A N 1
ATOM 661 C CA . ARG A 1 88 ? -6.315 -3.391 -4.823 1.00 55.44 88 ARG A CA 1
ATOM 662 C C . ARG A 1 88 ? -6.940 -2.069 -5.318 1.00 55.44 88 ARG A C 1
ATOM 664 O O . ARG A 1 88 ? -6.946 -1.864 -6.523 1.00 55.44 88 ARG A O 1
ATOM 671 N N . ASP A 1 89 ? -7.379 -1.169 -4.441 1.00 49.41 89 ASP A N 1
ATOM 672 C CA . ASP A 1 89 ? -7.784 0.205 -4.789 1.00 49.41 89 ASP A CA 1
ATOM 673 C C . ASP A 1 89 ? -6.910 1.284 -4.097 1.00 49.41 89 ASP A C 1
ATOM 675 O O . ASP A 1 89 ? -7.014 2.473 -4.385 1.00 49.41 89 ASP A O 1
ATOM 679 N N . VAL A 1 90 ? -5.942 0.883 -3.258 1.00 47.50 90 VAL A N 1
ATOM 680 C CA . VAL A 1 90 ? -5.009 1.777 -2.529 1.00 47.50 90 VAL A CA 1
ATOM 681 C C . VAL A 1 90 ? -3.799 2.195 -3.398 1.00 47.50 90 VAL A C 1
ATOM 683 O O . VAL A 1 90 ? -2.828 2.770 -2.911 1.00 47.50 90 VAL A O 1
ATOM 686 N N . TRP A 1 91 ? -3.860 1.989 -4.720 1.00 45.09 91 TRP A N 1
ATOM 687 C CA . TRP A 1 91 ? -2.816 2.406 -5.677 1.00 45.09 91 TRP A CA 1
ATOM 688 C C . TRP A 1 91 ? -2.584 3.927 -5.705 1.00 45.09 91 TRP A C 1
ATOM 690 O O . TRP A 1 91 ? -1.523 4.373 -6.131 1.00 45.09 91 TRP A O 1
ATOM 700 N N . TRP A 1 92 ? -3.551 4.723 -5.232 1.00 43.59 92 TRP A N 1
ATOM 701 C CA . TRP A 1 92 ? -3.427 6.180 -5.107 1.00 43.59 92 TRP A CA 1
ATOM 702 C C . TRP A 1 92 ? -2.886 6.644 -3.740 1.00 43.59 92 TRP A C 1
ATOM 704 O O . TRP A 1 92 ? -2.405 7.767 -3.623 1.00 43.59 92 TRP A O 1
ATOM 714 N N . LEU A 1 93 ? -2.941 5.796 -2.702 1.00 41.28 93 LEU A N 1
ATOM 715 C CA . LEU A 1 93 ? -2.570 6.142 -1.317 1.00 41.28 93 LEU A CA 1
ATOM 716 C C . LEU A 1 93 ? -1.568 5.154 -0.690 1.00 41.28 93 LEU A C 1
ATOM 718 O O . LEU A 1 93 ? -1.586 4.888 0.508 1.00 41.28 93 LEU A O 1
ATOM 722 N N . GLY A 1 94 ? -0.633 4.669 -1.509 1.00 38.81 94 GLY A N 1
ATOM 723 C CA . GLY A 1 94 ? 0.747 4.465 -1.066 1.00 38.81 94 GLY A CA 1
ATOM 724 C C . GLY A 1 94 ? 1.019 3.335 -0.072 1.00 38.81 94 GLY A C 1
ATOM 725 O O . GLY A 1 94 ? 1.720 3.563 0.909 1.00 38.81 94 GLY A O 1
ATOM 726 N N . ASN A 1 95 ? 0.612 2.096 -0.369 1.00 40.00 95 ASN A N 1
ATOM 727 C CA . ASN A 1 95 ? 1.213 0.920 0.284 1.00 40.00 95 ASN A CA 1
ATOM 728 C C . ASN A 1 95 ? 2.452 0.425 -0.498 1.00 40.00 95 ASN A C 1
ATOM 730 O O . ASN A 1 95 ? 2.526 -0.697 -0.997 1.00 40.00 95 ASN A O 1
ATOM 734 N N . MET A 1 96 ? 3.417 1.333 -0.676 1.00 49.00 96 MET A N 1
ATOM 735 C CA . MET A 1 96 ? 4.655 1.120 -1.434 1.00 49.00 96 MET A CA 1
ATOM 736 C C . MET A 1 96 ? 5.702 0.393 -0.576 1.00 49.00 96 MET A C 1
ATOM 738 O O . MET A 1 96 ? 6.639 1.018 -0.084 1.00 49.00 96 MET A O 1
ATOM 742 N N . THR A 1 97 ? 5.599 -0.936 -0.443 1.00 47.09 97 THR A N 1
ATOM 743 C CA . THR A 1 97 ? 6.549 -1.770 0.337 1.00 47.09 97 THR A CA 1
ATOM 744 C C . THR A 1 97 ? 8.017 -1.547 -0.051 1.00 47.09 97 THR A C 1
ATOM 746 O O . THR A 1 97 ? 8.920 -1.740 0.761 1.00 47.09 97 THR A O 1
ATOM 749 N N . ARG A 1 98 ? 8.259 -1.137 -1.304 1.00 52.34 98 ARG A N 1
ATOM 750 C CA . ARG A 1 98 ? 9.556 -0.701 -1.838 1.00 52.34 98 ARG A CA 1
ATOM 751 C C . ARG A 1 98 ? 9.401 0.498 -2.776 1.00 52.34 98 ARG A C 1
ATOM 753 O O . ARG A 1 98 ? 9.637 0.410 -3.982 1.00 52.34 98 ARG A O 1
ATOM 760 N N . GLY A 1 99 ? 8.960 1.614 -2.203 1.00 51.47 99 GLY A N 1
ATOM 761 C CA . GLY A 1 99 ? 9.078 2.933 -2.820 1.00 51.47 99 GLY A CA 1
ATOM 762 C C . GLY A 1 99 ? 10.483 3.513 -2.661 1.00 51.47 99 GLY A C 1
ATOM 763 O O . GLY A 1 99 ? 11.138 3.280 -1.647 1.00 51.47 99 GLY A O 1
ATOM 764 N N . LEU A 1 100 ? 10.930 4.285 -3.648 1.00 64.25 100 LEU A N 1
ATOM 765 C CA . LEU A 1 100 ? 12.203 5.001 -3.615 1.00 64.25 100 LEU A CA 1
ATOM 766 C C . LEU A 1 100 ? 11.972 6.501 -3.812 1.00 64.25 100 LEU A C 1
ATOM 768 O O . LEU A 1 100 ? 11.455 6.912 -4.848 1.00 64.25 100 LEU A O 1
ATOM 772 N N . VAL A 1 101 ? 12.426 7.301 -2.849 1.00 67.44 101 VAL A N 1
ATOM 773 C CA . VAL A 1 101 ? 12.693 8.735 -3.029 1.00 67.44 101 VAL A CA 1
ATOM 774 C C . VAL A 1 101 ? 14.199 8.881 -3.217 1.00 67.44 101 VAL A C 1
ATOM 776 O O . VAL A 1 101 ? 14.971 8.356 -2.413 1.00 67.44 101 VAL A O 1
ATOM 779 N N . ILE A 1 102 ? 14.626 9.544 -4.289 1.00 68.75 102 ILE A N 1
ATOM 780 C CA . ILE A 1 102 ? 16.049 9.674 -4.631 1.00 68.75 102 ILE A CA 1
ATOM 781 C C . ILE A 1 102 ? 16.623 10.932 -3.972 1.00 68.75 102 ILE A C 1
ATOM 783 O O . ILE A 1 102 ? 16.113 12.028 -4.186 1.00 68.75 102 ILE A O 1
ATOM 787 N N . ALA A 1 103 ? 17.689 10.779 -3.180 1.00 59.41 103 ALA A N 1
ATOM 788 C CA . ALA A 1 103 ? 18.428 11.914 -2.626 1.00 59.41 103 ALA A CA 1
ATOM 789 C C . ALA A 1 103 ? 19.087 12.733 -3.762 1.00 59.41 103 ALA A C 1
ATOM 791 O O . ALA A 1 103 ? 19.593 12.128 -4.712 1.00 59.41 103 ALA A O 1
ATOM 792 N N . PRO A 1 104 ? 19.100 14.078 -3.701 1.00 56.56 104 PRO A N 1
ATOM 793 C CA . PRO A 1 104 ? 19.358 14.953 -4.857 1.00 56.56 104 PRO A CA 1
ATOM 794 C C . PRO A 1 104 ? 20.819 15.003 -5.368 1.00 56.56 104 PRO A C 1
ATOM 796 O O . PRO A 1 104 ? 21.177 15.893 -6.148 1.00 56.56 104 PRO A O 1
ATOM 799 N N . ASP A 1 105 ? 21.671 14.054 -4.981 1.00 52.34 105 ASP A N 1
ATOM 800 C CA . ASP A 1 105 ? 23.122 14.254 -4.897 1.00 52.34 105 ASP A CA 1
ATOM 801 C C . ASP A 1 105 ? 23.920 13.585 -6.033 1.00 52.34 105 ASP A C 1
ATOM 803 O O . ASP A 1 105 ? 24.944 14.118 -6.456 1.00 52.34 105 ASP A O 1
ATOM 807 N N . THR A 1 106 ? 23.488 12.423 -6.544 1.00 62.94 106 THR A N 1
ATOM 808 C CA . THR A 1 106 ? 24.273 11.598 -7.494 1.00 62.94 106 THR A CA 1
ATOM 809 C C . THR A 1 106 ? 23.410 10.842 -8.516 1.00 62.94 106 THR A C 1
ATOM 811 O O . THR A 1 106 ? 22.191 10.753 -8.382 1.00 62.94 106 THR A O 1
ATOM 814 N N . ASN A 1 107 ? 24.049 10.286 -9.557 1.00 75.88 107 ASN A N 1
ATOM 815 C CA . ASN A 1 107 ? 23.401 9.378 -10.513 1.00 75.88 107 ASN A CA 1
ATOM 816 C C . ASN A 1 107 ? 22.936 8.098 -9.800 1.00 75.88 107 ASN A C 1
ATOM 818 O O . ASN A 1 107 ? 23.762 7.376 -9.240 1.00 75.88 107 ASN A O 1
ATOM 822 N N . TYR A 1 108 ? 21.641 7.782 -9.859 1.00 83.88 108 TYR A N 1
ATOM 823 C CA . TYR A 1 108 ? 21.059 6.718 -9.035 1.00 83.88 108 TYR A CA 1
ATOM 824 C C . TYR A 1 108 ? 20.691 5.454 -9.834 1.00 83.88 108 TYR A C 1
ATOM 826 O O . TYR A 1 108 ? 19.871 5.513 -10.749 1.00 83.88 108 TYR A O 1
ATOM 834 N N . LEU A 1 109 ? 21.228 4.286 -9.458 1.00 86.31 109 LEU A N 1
ATOM 835 C CA . LEU A 1 109 ? 20.831 2.983 -10.016 1.00 86.31 109 LEU A CA 1
ATOM 836 C C . LEU A 1 109 ? 19.611 2.426 -9.270 1.00 86.31 109 LEU A C 1
ATOM 838 O O . LEU A 1 109 ? 19.721 2.051 -8.106 1.00 86.31 109 LEU A O 1
ATOM 842 N N . VAL A 1 110 ? 18.464 2.324 -9.943 1.00 85.38 110 VAL A N 1
ATOM 843 C CA . VAL A 1 110 ? 17.213 1.798 -9.375 1.00 85.38 110 VAL A CA 1
ATOM 844 C C . VAL A 1 110 ? 17.351 0.287 -9.106 1.00 85.38 110 VAL A C 1
ATOM 846 O O . VAL A 1 110 ? 17.524 -0.479 -10.056 1.00 85.38 110 VAL A O 1
ATOM 849 N N . PRO A 1 111 ? 17.250 -0.194 -7.847 1.00 84.69 111 PRO A N 1
ATOM 850 C CA . PRO A 1 111 ? 17.364 -1.619 -7.544 1.00 84.69 111 PRO A CA 1
ATOM 851 C C . PRO A 1 111 ? 16.324 -2.489 -8.263 1.00 84.69 111 PRO A C 1
ATOM 853 O O . PRO A 1 111 ? 15.226 -2.041 -8.612 1.00 84.69 111 PRO A O 1
ATOM 856 N N . ALA A 1 112 ? 16.634 -3.783 -8.390 1.00 79.75 112 ALA A N 1
ATOM 857 C CA . ALA A 1 112 ? 15.752 -4.807 -8.965 1.00 79.75 112 ALA A CA 1
ATOM 858 C C . ALA A 1 112 ? 14.374 -4.935 -8.265 1.00 79.75 112 ALA A C 1
ATOM 860 O O . ALA A 1 112 ? 13.458 -5.545 -8.802 1.00 79.75 112 ALA A O 1
ATOM 861 N N . SER A 1 113 ? 14.218 -4.350 -7.074 1.00 78.38 113 SER A N 1
ATOM 862 C CA . SER A 1 113 ? 13.065 -4.523 -6.184 1.00 78.38 113 SER A CA 1
ATOM 863 C C . SER A 1 113 ? 12.217 -3.261 -5.946 1.00 78.38 113 SER A C 1
ATOM 865 O O . SER A 1 113 ? 11.284 -3.311 -5.147 1.00 78.38 113 SER A O 1
ATOM 867 N N . ILE A 1 114 ? 12.526 -2.135 -6.604 1.00 79.12 114 ILE A N 1
ATOM 868 C CA . ILE A 1 114 ? 11.787 -0.864 -6.468 1.00 79.12 114 ILE A CA 1
ATOM 869 C C . ILE A 1 114 ? 10.706 -0.748 -7.548 1.00 79.12 114 ILE A C 1
ATOM 871 O O . ILE A 1 114 ? 11.020 -0.514 -8.712 1.00 79.12 114 ILE A O 1
ATOM 875 N N . HIS A 1 115 ? 9.430 -0.873 -7.198 1.00 80.81 115 HIS A N 1
ATOM 876 C CA . HIS A 1 115 ? 8.348 -0.791 -8.196 1.00 80.81 115 HIS A CA 1
ATOM 877 C C . HIS A 1 115 ? 7.843 0.632 -8.455 1.00 80.81 115 HIS A C 1
ATOM 879 O O . HIS A 1 115 ? 7.172 0.863 -9.457 1.00 80.81 115 HIS A O 1
ATOM 885 N N . VAL A 1 116 ? 8.186 1.596 -7.594 1.00 83.12 116 VAL A N 1
ATOM 886 C CA . VAL A 1 116 ? 7.820 3.006 -7.777 1.00 83.12 116 VAL A CA 1
ATOM 887 C C . VAL A 1 116 ? 8.998 3.911 -7.423 1.00 83.12 116 VAL A C 1
ATOM 889 O O . VAL A 1 116 ? 9.538 3.825 -6.317 1.00 83.12 116 VAL A O 1
ATOM 892 N N . VAL A 1 117 ? 9.363 4.797 -8.350 1.00 84.12 117 VAL A N 1
ATOM 893 C CA . VAL A 1 117 ? 10.367 5.850 -8.159 1.00 84.12 117 VAL A CA 1
ATOM 894 C C . VAL A 1 117 ? 9.666 7.205 -8.097 1.00 84.12 117 VAL A C 1
ATOM 896 O O . VAL A 1 117 ? 8.943 7.581 -9.021 1.00 84.12 117 VAL A O 1
ATOM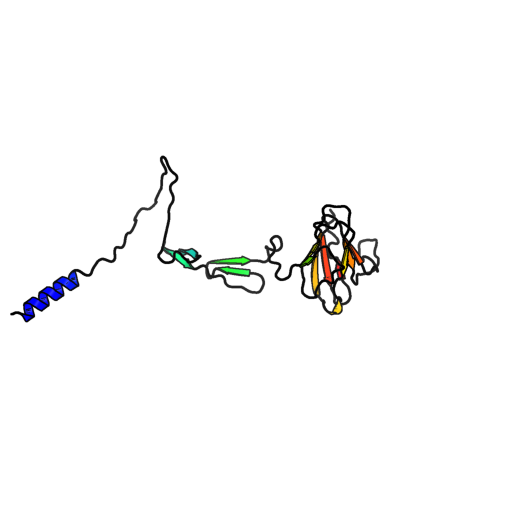 899 N N . LEU A 1 118 ? 9.896 7.941 -7.013 1.00 84.25 118 LEU A N 1
ATOM 900 C CA . LEU A 1 118 ? 9.468 9.326 -6.850 1.00 84.25 118 LEU A CA 1
ATOM 901 C C . LEU A 1 118 ? 10.671 10.239 -7.085 1.00 84.25 118 LEU A C 1
ATOM 903 O O . LEU A 1 118 ? 11.693 10.119 -6.403 1.00 84.25 118 LEU A O 1
ATOM 907 N N . LEU A 1 119 ? 10.540 11.135 -8.059 1.00 84.06 119 LEU A N 1
ATOM 908 C CA . LEU A 1 119 ? 11.582 12.073 -8.454 1.00 84.06 119 LEU A CA 1
ATOM 909 C C . LEU A 1 119 ? 11.294 13.443 -7.809 1.00 84.06 119 LEU A C 1
ATOM 911 O O . LEU A 1 119 ? 10.302 14.074 -8.176 1.00 84.06 119 LEU A O 1
ATOM 915 N N . PRO A 1 120 ? 12.083 13.888 -6.812 1.00 82.56 120 PRO A N 1
ATOM 916 C CA . PRO A 1 120 ? 11.865 15.173 -6.149 1.00 82.56 120 PRO A CA 1
ATOM 917 C C . PRO A 1 120 ? 12.379 16.356 -6.984 1.00 82.56 120 PRO A C 1
ATOM 919 O O . PRO A 1 120 ? 13.007 16.181 -8.032 1.00 82.56 120 PRO A O 1
ATOM 922 N N . ASP A 1 121 ? 12.142 17.566 -6.470 1.00 81.50 121 ASP A N 1
ATOM 923 C CA . ASP A 1 121 ? 12.736 18.809 -6.964 1.00 81.50 121 ASP A CA 1
ATOM 924 C C . ASP A 1 121 ? 14.258 18.725 -7.137 1.00 81.50 121 ASP A C 1
ATOM 926 O O . ASP A 1 121 ? 14.984 18.227 -6.273 1.00 81.50 121 ASP A O 1
ATOM 930 N N . ILE A 1 122 ? 14.742 19.274 -8.254 1.00 78.25 122 ILE A N 1
ATOM 931 C CA . ILE A 1 122 ? 16.161 19.312 -8.609 1.00 78.25 122 ILE A CA 1
ATOM 932 C C . ILE A 1 122 ? 16.578 20.709 -9.076 1.00 78.25 122 ILE A C 1
ATOM 934 O O . ILE A 1 122 ? 15.974 21.308 -9.966 1.00 78.25 122 ILE A O 1
ATOM 938 N N . SER A 1 123 ? 17.663 21.222 -8.493 1.00 79.69 123 SER A N 1
ATOM 939 C CA . SER A 1 123 ? 18.269 22.517 -8.842 1.00 79.69 123 SER A CA 1
ATOM 940 C C . SER A 1 123 ? 19.132 22.471 -10.110 1.00 79.69 123 SER A C 1
ATOM 942 O O . SER A 1 123 ? 19.478 23.513 -10.662 1.00 79.69 123 SER A O 1
ATOM 944 N N . GLN A 1 124 ? 19.455 21.272 -10.597 1.00 80.19 124 GLN A N 1
ATOM 945 C CA . GLN A 1 124 ? 20.237 20.990 -11.804 1.00 80.19 124 GLN A CA 1
ATOM 946 C C . GLN A 1 124 ? 19.696 19.708 -12.459 1.00 80.19 124 GLN A C 1
ATOM 948 O O . GLN A 1 124 ? 19.163 18.871 -11.732 1.00 80.19 124 GLN A O 1
ATOM 953 N N . PRO A 1 125 ? 19.879 19.467 -13.770 1.00 81.44 125 PRO A N 1
ATOM 954 C CA . PRO A 1 125 ? 19.500 18.197 -14.392 1.00 81.44 125 PRO A CA 1
ATOM 955 C C . PRO A 1 125 ? 20.160 16.990 -13.699 1.00 81.44 125 PRO A C 1
ATOM 957 O O . PRO A 1 125 ? 21.345 17.027 -13.350 1.00 81.44 125 PRO A O 1
ATOM 960 N N . ARG A 1 126 ? 19.397 15.909 -13.505 1.00 83.19 126 ARG A N 1
ATOM 961 C CA . ARG A 1 126 ? 19.840 14.677 -12.823 1.00 83.19 126 ARG A CA 1
ATOM 962 C C . ARG A 1 126 ? 19.547 13.435 -13.656 1.00 83.19 126 ARG A C 1
ATOM 964 O O . ARG A 1 126 ? 18.738 13.481 -14.584 1.00 83.19 126 ARG A O 1
ATOM 971 N N . GLN A 1 127 ? 20.218 12.327 -13.335 1.00 88.25 127 GLN A N 1
ATOM 972 C CA . GLN A 1 127 ? 20.025 11.053 -14.029 1.00 88.25 127 GLN A CA 1
ATOM 973 C C . GLN A 1 127 ? 19.743 9.903 -13.060 1.00 88.25 127 GLN A C 1
ATOM 975 O O . GLN A 1 127 ? 20.365 9.792 -12.003 1.00 88.25 127 GLN A O 1
ATOM 980 N N . ILE A 1 128 ? 18.847 9.009 -13.466 1.00 89.31 128 ILE A N 1
ATOM 981 C CA . ILE A 1 128 ? 18.660 7.689 -12.859 1.00 89.31 128 ILE A CA 1
ATOM 982 C C . ILE A 1 128 ? 18.969 6.619 -13.905 1.00 89.31 128 ILE A C 1
ATOM 984 O O . ILE A 1 128 ? 18.890 6.887 -15.102 1.00 89.31 128 ILE A O 1
ATOM 988 N N . THR A 1 129 ? 19.276 5.402 -13.476 1.00 91.00 129 THR A N 1
ATOM 989 C CA . THR A 1 129 ? 19.497 4.254 -14.360 1.00 91.00 129 THR A CA 1
ATOM 990 C C . THR A 1 129 ? 18.593 3.108 -13.928 1.00 91.00 129 THR A C 1
ATOM 992 O O . THR A 1 129 ? 18.595 2.718 -12.761 1.00 91.00 129 THR A O 1
ATOM 995 N N . LEU A 1 130 ? 17.808 2.570 -14.859 1.00 90.50 130 LEU A N 1
ATOM 996 C CA . LEU A 1 130 ? 17.000 1.371 -14.642 1.00 90.50 130 LEU A CA 1
ATOM 997 C C . LEU A 1 130 ? 17.886 0.117 -14.648 1.00 90.50 130 LEU A C 1
ATOM 999 O O . LEU A 1 130 ? 18.899 0.089 -15.351 1.00 90.50 130 LEU A O 1
ATOM 1003 N N . PRO A 1 131 ? 17.516 -0.940 -13.908 1.00 90.56 131 PRO A N 1
ATOM 1004 C CA . PRO A 1 131 ? 18.273 -2.179 -13.919 1.00 90.56 131 PRO A CA 1
ATOM 1005 C C . PRO A 1 131 ? 18.078 -2.937 -15.241 1.00 90.56 131 PRO A C 1
ATOM 1007 O O . PRO A 1 131 ? 17.126 -2.701 -15.993 1.00 90.56 131 PRO A O 1
ATOM 1010 N N . ALA A 1 132 ? 19.001 -3.861 -15.502 1.00 89.94 132 ALA A N 1
ATOM 1011 C 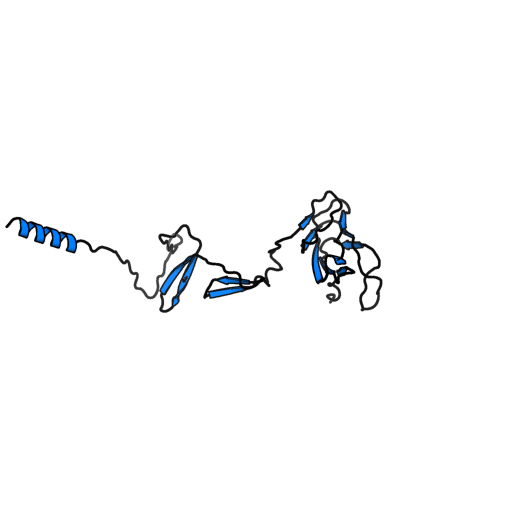CA . ALA A 1 132 ? 19.074 -4.679 -16.710 1.00 89.94 132 ALA A CA 1
ATOM 1012 C C . ALA A 1 132 ? 17.732 -5.411 -16.985 1.00 89.94 132 ALA A C 1
ATOM 1014 O O . ALA A 1 132 ? 17.261 -6.126 -16.088 1.00 89.94 132 ALA A O 1
ATOM 1015 N N . PRO A 1 133 ? 17.072 -5.224 -18.151 1.00 89.00 133 PRO A N 1
ATOM 1016 C CA . PRO A 1 133 ? 15.749 -5.796 -18.437 1.00 89.00 133 PRO A CA 1
ATOM 1017 C C . PRO A 1 133 ? 15.652 -7.309 -18.219 1.00 89.00 133 PRO A C 1
ATOM 1019 O O . PRO A 1 133 ? 14.622 -7.797 -17.755 1.00 89.00 133 PRO A O 1
ATOM 1022 N N . GLU A 1 134 ? 16.737 -8.030 -18.497 1.00 91.38 134 GLU A N 1
ATOM 1023 C CA . GLU A 1 134 ? 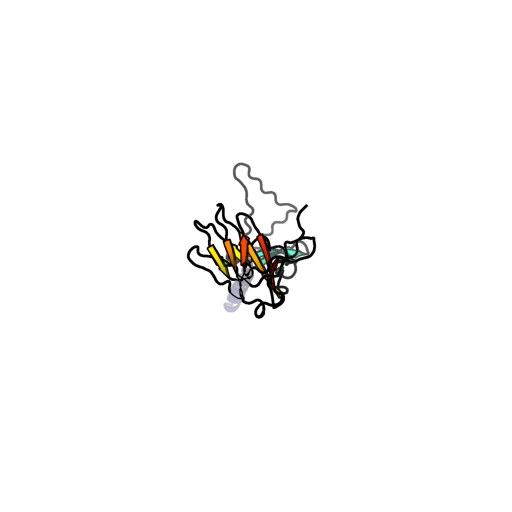16.887 -9.487 -18.460 1.00 91.38 134 GLU A CA 1
ATOM 1024 C C . GLU A 1 134 ? 16.622 -10.052 -17.059 1.00 91.38 134 GLU A C 1
ATOM 1026 O O . GLU A 1 134 ? 15.954 -11.072 -16.900 1.00 91.38 134 GLU A O 1
ATOM 1031 N N . GLN A 1 135 ? 17.076 -9.339 -16.024 1.00 88.81 135 GLN A N 1
ATOM 1032 C CA . GLN A 1 135 ? 16.839 -9.678 -14.615 1.00 88.81 135 GLN A CA 1
ATOM 1033 C C . GLN A 1 135 ? 15.446 -9.245 -14.121 1.00 88.81 135 GLN A C 1
ATOM 1035 O O . GLN A 1 135 ? 15.121 -9.412 -12.948 1.00 88.81 135 GLN A O 1
ATOM 1040 N N . ASN A 1 136 ? 14.641 -8.633 -14.992 1.00 87.50 136 ASN A N 1
ATOM 1041 C CA . ASN A 1 136 ? 13.433 -7.888 -14.647 1.00 87.50 136 ASN A CA 1
ATOM 1042 C C . ASN A 1 136 ? 12.258 -8.209 -15.585 1.00 87.50 136 ASN A C 1
ATOM 1044 O O . ASN A 1 136 ? 11.353 -7.394 -15.745 1.00 87.50 136 ASN A O 1
ATOM 1048 N N . LYS A 1 137 ? 12.251 -9.385 -16.220 1.00 87.81 137 LYS A N 1
ATOM 1049 C CA . LYS A 1 137 ? 11.160 -9.814 -17.104 1.00 87.81 137 LYS A CA 1
ATOM 1050 C C . LYS A 1 137 ? 9.795 -9.756 -16.404 1.00 87.81 137 LYS A C 1
ATOM 1052 O O . LYS A 1 137 ? 9.647 -10.219 -15.277 1.00 87.81 137 LYS A O 1
ATOM 1057 N N . ASN A 1 138 ? 8.802 -9.209 -17.102 1.00 84.44 138 ASN A N 1
ATOM 1058 C CA . ASN A 1 138 ? 7.436 -8.942 -16.643 1.00 84.44 138 ASN A CA 1
ATOM 1059 C C . ASN A 1 138 ? 7.336 -7.974 -15.442 1.00 84.44 138 ASN A C 1
ATOM 1061 O O . ASN A 1 138 ? 6.271 -7.865 -14.836 1.00 84.44 138 ASN A O 1
ATOM 1065 N N . ARG A 1 139 ? 8.411 -7.256 -15.080 1.00 83.94 139 ARG A N 1
ATOM 1066 C CA . ARG A 1 139 ? 8.376 -6.242 -14.017 1.00 83.94 139 ARG A CA 1
ATOM 1067 C C . ARG A 1 139 ? 7.820 -4.925 -14.538 1.00 83.94 139 ARG A C 1
ATOM 1069 O O . ARG A 1 139 ? 8.281 -4.416 -15.557 1.00 83.94 139 ARG A O 1
ATOM 1076 N N . GLU A 1 140 ? 6.927 -4.334 -13.753 1.00 86.38 140 GLU A N 1
ATOM 1077 C CA . GLU A 1 140 ? 6.525 -2.933 -13.863 1.00 86.38 140 GLU A CA 1
ATOM 1078 C C . GLU A 1 140 ? 7.363 -2.036 -12.926 1.00 86.38 140 GLU A C 1
ATOM 1080 O O . GLU A 1 140 ? 7.671 -2.418 -11.786 1.00 86.38 140 GLU A O 1
ATOM 1085 N N . ILE A 1 141 ? 7.713 -0.841 -13.410 1.00 86.62 141 ILE A N 1
ATOM 1086 C CA . ILE A 1 141 ? 8.226 0.300 -12.646 1.00 86.62 141 ILE A CA 1
ATOM 1087 C C . ILE A 1 141 ? 7.389 1.533 -13.011 1.00 86.62 141 ILE A C 1
ATOM 1089 O O . ILE A 1 141 ? 7.368 1.952 -14.168 1.00 86.62 141 ILE A O 1
ATOM 1093 N N . VAL A 1 142 ? 6.753 2.160 -12.023 1.00 87.00 142 VAL A N 1
ATOM 1094 C CA . VAL A 1 142 ? 6.117 3.478 -12.179 1.00 87.00 142 VAL A CA 1
ATOM 1095 C C . VAL A 1 142 ? 7.104 4.566 -11.769 1.00 87.00 142 VAL A C 1
ATOM 1097 O O . VAL A 1 142 ? 7.783 4.449 -10.749 1.00 87.00 142 VAL A O 1
ATOM 1100 N N . ILE A 1 143 ? 7.183 5.640 -12.547 1.00 85.94 143 ILE A N 1
ATOM 1101 C CA . ILE A 1 143 ? 8.047 6.789 -12.273 1.00 85.94 143 ILE A CA 1
ATOM 1102 C C . ILE A 1 143 ? 7.174 8.038 -12.292 1.00 85.94 143 ILE A C 1
ATOM 1104 O O . ILE A 1 143 ? 6.447 8.275 -13.257 1.00 85.94 143 ILE A O 1
ATOM 1108 N N . VAL A 1 144 ? 7.210 8.806 -11.205 1.00 84.25 144 VAL A N 1
ATOM 1109 C CA . VAL A 1 144 ? 6.385 10.007 -11.023 1.00 84.25 144 VAL A CA 1
ATOM 1110 C C . VAL A 1 144 ? 7.300 11.191 -10.769 1.00 84.25 144 VAL A C 1
ATOM 1112 O O . VAL A 1 144 ? 8.057 11.177 -9.794 1.00 84.25 144 VAL A O 1
ATOM 1115 N N . ASP A 1 145 ? 7.201 12.215 -11.612 1.00 82.62 145 ASP A N 1
ATOM 1116 C CA . ASP A 1 145 ? 7.899 13.471 -11.379 1.00 82.62 145 ASP A CA 1
ATOM 1117 C C . ASP A 1 145 ? 7.111 14.372 -10.418 1.00 82.62 145 ASP A C 1
ATOM 1119 O O . ASP A 1 145 ? 5.887 14.525 -10.515 1.00 82.62 145 ASP A O 1
ATOM 1123 N N . LYS A 1 146 ? 7.825 14.936 -9.444 1.00 81.69 146 LYS A N 1
ATOM 1124 C CA . LYS A 1 146 ? 7.338 15.929 -8.482 1.00 81.69 146 LYS A CA 1
ATOM 1125 C C . LYS A 1 146 ? 8.138 17.231 -8.527 1.00 81.69 146 LYS A C 1
ATOM 1127 O O . LYS A 1 146 ? 7.906 18.086 -7.680 1.00 81.69 146 LYS A O 1
ATOM 1132 N N . THR A 1 147 ? 9.020 17.405 -9.512 1.00 77.44 147 THR A N 1
ATOM 1133 C CA . THR A 1 147 ? 9.684 18.682 -9.785 1.00 77.44 147 THR A CA 1
ATOM 1134 C C . THR A 1 147 ? 8.681 19.810 -10.028 1.00 77.44 147 THR A C 1
ATOM 1136 O O . THR A 1 147 ? 7.626 19.634 -10.640 1.00 77.44 147 THR A O 1
ATOM 1139 N N . SER A 1 148 ? 9.046 20.994 -9.547 1.00 77.56 148 SER A N 1
ATOM 1140 C CA . SER A 1 148 ? 8.308 22.253 -9.669 1.00 77.56 148 SER A CA 1
ATOM 1141 C C . SER A 1 148 ? 8.992 23.272 -10.596 1.00 77.56 148 SER A C 1
ATOM 1143 O O . SER A 1 148 ? 8.468 24.367 -10.802 1.00 77.56 148 SER A O 1
ATOM 1145 N N . GLY A 1 149 ? 10.158 22.918 -11.152 1.00 75.56 149 GLY A N 1
ATOM 1146 C CA . GLY A 1 149 ? 11.002 23.782 -11.980 1.00 75.56 149 GLY A CA 1
ATOM 1147 C C . GLY A 1 149 ? 11.295 23.229 -13.379 1.00 75.56 149 GLY A C 1
ATOM 1148 O O . GLY A 1 149 ? 10.850 22.153 -13.761 1.00 75.56 149 GLY A O 1
ATOM 1149 N N . SER A 1 150 ? 12.091 23.974 -14.151 1.00 80.75 150 SER A N 1
ATOM 1150 C CA . SER A 1 150 ? 12.406 23.675 -15.560 1.00 80.75 150 SER A CA 1
ATOM 1151 C C . SER A 1 150 ? 13.451 22.570 -15.781 1.00 80.75 150 SER A C 1
ATOM 1153 O O . SER A 1 150 ? 13.629 22.113 -16.914 1.00 80.75 150 SER A O 1
ATOM 1155 N N . ASN A 1 151 ? 14.147 22.140 -14.725 1.00 82.44 151 ASN A N 1
ATOM 1156 C CA . ASN A 1 151 ? 15.090 21.024 -14.780 1.00 82.44 151 ASN A CA 1
ATOM 1157 C C . ASN A 1 151 ? 14.355 19.704 -15.036 1.00 82.44 151 ASN A C 1
ATOM 1159 O O . ASN A 1 151 ? 13.262 19.483 -14.526 1.00 82.44 151 ASN A O 1
ATOM 1163 N N . ARG A 1 152 ? 14.985 18.810 -15.801 1.00 83.62 152 ARG A N 1
ATOM 1164 C CA . ARG A 1 152 ? 14.413 17.511 -16.172 1.00 83.62 152 ARG A CA 1
ATOM 1165 C C . ARG A 1 152 ? 15.260 16.352 -15.668 1.00 83.62 152 ARG A C 1
ATOM 1167 O O . ARG A 1 152 ? 16.490 16.443 -15.608 1.00 83.62 152 ARG A O 1
ATOM 1174 N N . TRP A 1 153 ? 14.589 15.251 -15.357 1.00 85.56 153 TRP A N 1
ATOM 1175 C CA . TRP A 1 153 ? 15.206 13.982 -15.006 1.00 85.56 153 TRP A CA 1
ATOM 1176 C C . TRP A 1 153 ? 15.454 13.142 -16.259 1.00 85.56 153 TRP A C 1
ATOM 1178 O O . TRP A 1 153 ? 14.556 12.921 -17.072 1.00 85.56 153 TRP A O 1
ATOM 1188 N N . LYS A 1 154 ? 16.678 12.633 -16.403 1.00 88.69 154 LYS A N 1
ATOM 1189 C CA . LYS A 1 154 ? 17.052 11.679 -17.450 1.00 88.69 154 LYS A CA 1
ATOM 1190 C C . LYS A 1 154 ? 17.004 10.257 -16.894 1.00 88.69 154 LYS A C 1
ATOM 1192 O O . LYS A 1 154 ? 17.664 9.953 -15.905 1.00 88.69 154 LYS A O 1
ATOM 1197 N N . ILE A 1 155 ? 16.248 9.373 -17.527 1.00 88.56 155 ILE A N 1
ATOM 1198 C CA . ILE A 1 155 ? 16.091 7.978 -17.106 1.00 88.56 155 ILE A CA 1
ATOM 1199 C C . ILE A 1 155 ? 16.864 7.117 -18.091 1.00 88.56 155 ILE A C 1
ATOM 1201 O O . ILE A 1 155 ? 16.371 6.847 -19.179 1.00 88.56 155 ILE A O 1
ATOM 1205 N N . ASN A 1 156 ? 18.072 6.698 -17.734 1.00 90.12 156 ASN A N 1
ATOM 1206 C CA . ASN A 1 156 ? 18.884 5.796 -18.541 1.00 90.12 156 ASN A CA 1
ATOM 1207 C C . ASN A 1 156 ? 18.369 4.348 -18.427 1.00 90.12 156 ASN A C 1
ATOM 1209 O O . ASN A 1 156 ? 17.908 3.918 -17.369 1.00 90.12 156 ASN A O 1
ATOM 1213 N N . GLY A 1 157 ? 18.467 3.578 -19.507 1.00 87.12 157 GLY A N 1
ATOM 1214 C CA . GLY A 1 157 ? 17.972 2.201 -19.584 1.00 87.12 157 GLY A CA 1
ATOM 1215 C C . GLY A 1 157 ? 17.885 1.707 -21.027 1.00 87.12 157 GLY A C 1
ATOM 1216 O O . GLY A 1 157 ? 18.000 2.489 -21.967 1.00 87.12 157 GLY A O 1
ATOM 1217 N N . ALA A 1 158 ? 17.690 0.405 -21.225 1.00 86.94 158 ALA A N 1
ATOM 1218 C CA . ALA A 1 158 ? 17.556 -0.169 -22.562 1.00 86.94 158 ALA A CA 1
ATOM 1219 C C . ALA A 1 158 ? 16.101 -0.060 -23.066 1.00 86.94 158 ALA A C 1
ATOM 1221 O O . ALA A 1 158 ? 15.281 -0.928 -22.777 1.00 86.94 158 ALA A O 1
ATOM 1222 N N . PHE A 1 159 ? 15.787 0.991 -23.830 1.00 82.00 159 PHE A N 1
ATOM 1223 C CA . PHE A 1 159 ? 14.457 1.245 -24.421 1.00 82.00 159 PHE A CA 1
ATOM 1224 C C . PHE A 1 159 ? 14.368 0.814 -25.908 1.00 82.00 159 PHE A C 1
ATOM 1226 O O . PHE A 1 159 ? 15.349 0.327 -26.483 1.00 82.00 159 PHE A O 1
ATOM 1233 N N . VAL A 1 160 ? 13.178 0.917 -26.514 1.00 69.94 160 VAL A N 1
ATOM 1234 C CA . VAL A 1 160 ? 12.804 0.356 -27.839 1.00 69.94 160 VAL A CA 1
ATOM 1235 C C . VAL A 1 160 ? 12.781 1.436 -28.947 1.00 69.94 160 VAL A C 1
ATOM 1237 O O . VAL A 1 160 ? 12.283 2.512 -28.660 1.00 69.94 160 VAL A O 1
ATOM 1240 N N . ASN A 1 161 ? 13.232 1.108 -30.183 1.00 61.03 161 ASN A N 1
ATOM 1241 C CA . ASN A 1 161 ? 13.590 1.907 -31.405 1.00 61.03 161 ASN A CA 1
ATOM 1242 C C . ASN A 1 161 ? 12.612 3.025 -31.919 1.00 61.03 161 ASN A C 1
ATOM 1244 O O . ASN A 1 161 ? 11.962 3.638 -31.109 1.00 61.03 161 ASN A O 1
ATOM 1248 N N . ARG A 1 162 ? 12.561 3.429 -33.215 1.00 57.19 162 ARG A N 1
ATOM 1249 C CA . ARG A 1 162 ? 11.672 4.479 -33.846 1.00 57.19 162 ARG A CA 1
ATOM 1250 C C . ARG A 1 162 ? 10.308 3.996 -34.411 1.00 57.19 162 ARG A C 1
ATOM 1252 O O . ARG A 1 162 ? 10.311 3.065 -35.205 1.00 57.19 162 ARG A O 1
ATOM 1259 N N . GLY A 1 163 ? 9.194 4.698 -34.133 1.00 50.06 163 GLY A N 1
ATOM 1260 C CA . GLY A 1 163 ? 7.932 4.710 -34.905 1.00 50.06 163 GLY A CA 1
ATOM 1261 C C . GLY A 1 163 ? 7.180 6.058 -34.798 1.00 50.06 163 GLY A C 1
ATOM 1262 O O . GLY A 1 163 ? 6.988 6.565 -33.695 1.00 50.06 163 GLY A O 1
ATOM 1263 N N . VAL A 1 164 ? 6.809 6.704 -35.914 1.00 43.22 164 VAL A N 1
ATOM 1264 C CA . VAL A 1 164 ? 6.131 8.035 -35.910 1.00 43.22 164 VAL A CA 1
ATOM 1265 C C . VAL A 1 164 ? 4.605 7.922 -36.082 1.00 43.22 164 VAL A C 1
ATOM 1267 O O . VAL A 1 164 ? 3.872 8.813 -35.670 1.00 43.22 164 VAL A O 1
ATOM 1270 N N . ASN A 1 165 ? 4.117 6.799 -36.623 1.00 46.53 165 ASN A N 1
ATOM 1271 C CA . ASN A 1 165 ? 2.718 6.609 -37.019 1.00 46.53 165 ASN A CA 1
ATOM 1272 C C . ASN A 1 165 ? 2.048 5.471 -36.230 1.00 46.53 165 ASN A C 1
ATOM 1274 O O . ASN A 1 165 ? 2.108 4.320 -36.654 1.00 46.53 165 ASN A O 1
ATOM 1278 N N . GLY A 1 166 ? 1.396 5.797 -35.109 1.00 48.38 166 GLY A N 1
ATOM 1279 C CA . GLY A 1 166 ? 0.345 4.987 -34.454 1.00 48.38 166 GLY A CA 1
ATOM 1280 C C . GLY A 1 166 ? 0.728 3.647 -33.803 1.00 48.38 166 GLY A C 1
ATOM 1281 O O . GLY A 1 166 ? 0.032 3.205 -32.893 1.00 48.38 166 GLY A O 1
ATOM 1282 N N . THR A 1 167 ? 1.832 3.024 -34.208 1.00 45.38 167 THR A N 1
ATOM 1283 C CA . THR A 1 167 ? 2.301 1.720 -33.719 1.00 45.38 167 THR A CA 1
ATOM 1284 C C . THR A 1 167 ? 3.664 1.912 -33.037 1.00 45.38 167 THR A C 1
ATOM 1286 O O . THR A 1 167 ? 4.539 2.536 -33.645 1.00 45.38 167 THR A O 1
ATOM 1289 N N . PRO A 1 168 ? 3.880 1.432 -31.791 1.00 43.25 168 PRO A N 1
ATOM 1290 C CA . PRO A 1 168 ? 5.146 1.629 -31.070 1.00 43.25 168 PRO A CA 1
ATOM 1291 C C . PRO A 1 168 ? 6.295 0.966 -31.837 1.00 43.25 168 PRO A C 1
ATOM 1293 O O . PRO A 1 168 ? 6.071 -0.116 -32.388 1.00 43.25 168 PRO A O 1
ATOM 1296 N N . PRO A 1 169 ? 7.514 1.550 -31.886 1.00 41.47 169 PRO A N 1
ATOM 1297 C CA . PRO A 1 169 ? 8.214 2.338 -30.824 1.00 41.47 169 PRO A CA 1
ATOM 1298 C C . PRO A 1 169 ? 8.078 3.894 -30.880 1.00 41.47 169 PRO A C 1
ATOM 1300 O O . PRO A 1 169 ? 7.322 4.378 -31.709 1.00 41.47 169 PRO A O 1
ATOM 1303 N N . TYR A 1 170 ? 8.682 4.814 -30.087 1.00 44.16 170 TYR A N 1
ATOM 1304 C CA . TYR A 1 170 ? 9.758 4.940 -29.049 1.00 44.16 170 TYR A CA 1
ATOM 1305 C C . TYR A 1 170 ? 11.117 5.636 -29.392 1.00 44.16 170 TYR A C 1
ATOM 1307 O O . TYR A 1 170 ? 11.050 6.627 -30.114 1.00 44.16 170 TYR A O 1
ATOM 1315 N N . THR A 1 171 ? 12.304 5.256 -28.885 1.00 40.22 171 THR A N 1
ATOM 1316 C CA . THR A 1 171 ? 13.619 5.577 -29.520 1.00 40.22 171 THR A CA 1
ATOM 1317 C C . THR A 1 171 ? 14.723 4.542 -29.216 1.00 40.22 171 THR A C 1
ATOM 1319 O O . THR A 1 171 ? 14.720 3.892 -28.176 1.00 40.22 171 THR A O 1
ATOM 1322 N N . ALA A 1 172 ? 15.741 4.427 -30.094 1.00 45.94 172 ALA A N 1
ATOM 1323 C CA . ALA A 1 172 ? 16.967 3.633 -29.847 1.00 45.94 172 ALA A CA 1
ATOM 1324 C C . ALA A 1 172 ? 17.969 4.345 -28.906 1.00 45.94 172 ALA A C 1
ATOM 1326 O O . ALA A 1 172 ? 19.160 4.035 -28.875 1.00 45.94 172 ALA A O 1
ATOM 1327 N N . ASP A 1 173 ? 17.467 5.310 -28.143 1.00 56.84 173 ASP A N 1
ATOM 1328 C CA . ASP A 1 173 ? 18.205 6.042 -27.138 1.00 56.84 173 ASP A CA 1
ATOM 1329 C C . ASP A 1 173 ? 18.237 5.209 -25.859 1.00 56.84 173 ASP A C 1
ATOM 1331 O O . ASP A 1 173 ? 17.202 4.768 -25.357 1.00 56.84 173 ASP A O 1
ATOM 1335 N N . ASN A 1 174 ? 19.415 5.055 -25.254 1.00 75.19 174 ASN A N 1
ATOM 1336 C CA . ASN A 1 174 ? 19.545 4.402 -23.946 1.00 75.19 174 ASN A CA 1
ATOM 1337 C C . ASN A 1 174 ? 19.023 5.286 -22.790 1.00 75.19 174 ASN A C 1
ATOM 1339 O O . ASN A 1 174 ? 19.538 5.221 -21.673 1.00 75.19 174 ASN A O 1
ATOM 1343 N N . ASN A 1 175 ? 18.077 6.190 -23.071 1.00 82.25 175 ASN A N 1
ATOM 1344 C CA . ASN A 1 175 ? 17.506 7.134 -22.125 1.00 82.25 175 ASN A CA 1
ATOM 1345 C C . ASN A 1 175 ? 16.126 7.669 -22.543 1.00 82.25 175 ASN A C 1
ATOM 1347 O O . ASN A 1 175 ? 15.865 7.879 -23.722 1.00 82.25 175 ASN A O 1
ATOM 1351 N N . LEU A 1 176 ? 15.299 7.975 -21.545 1.00 84.44 176 LEU A N 1
ATOM 1352 C CA . LEU A 1 176 ? 14.122 8.839 -21.635 1.00 84.44 176 LEU A CA 1
ATOM 1353 C C . LEU A 1 176 ? 14.389 10.144 -20.865 1.00 84.44 176 LEU A C 1
ATOM 1355 O O . LEU A 1 176 ? 15.313 10.218 -20.054 1.00 84.44 176 LEU A O 1
ATOM 1359 N N . THR A 1 177 ? 13.567 11.170 -21.083 1.00 84.12 177 THR A N 1
ATOM 1360 C CA . THR A 1 177 ? 13.581 12.417 -20.298 1.00 84.12 177 THR A CA 1
ATOM 1361 C C . THR A 1 177 ? 12.175 12.709 -19.784 1.00 84.12 177 THR A C 1
ATOM 1363 O O . THR A 1 177 ? 11.209 12.501 -20.513 1.00 84.12 177 THR A O 1
ATOM 1366 N N . VAL A 1 178 ? 12.085 13.176 -18.541 1.00 82.88 178 VAL A N 1
ATOM 1367 C CA . VAL A 1 178 ? 10.856 13.415 -17.770 1.00 82.88 178 VAL A CA 1
ATOM 1368 C C . VAL A 1 178 ? 10.958 14.793 -17.110 1.00 82.88 178 VAL A C 1
ATOM 1370 O O . VAL A 1 178 ? 12.053 15.187 -16.700 1.00 82.88 178 VAL A O 1
ATOM 1373 N N . GLY A 1 179 ? 9.864 15.551 -17.064 1.00 78.69 179 GLY A N 1
ATOM 1374 C CA . GLY A 1 179 ? 9.793 16.840 -16.374 1.00 78.69 179 GLY A CA 1
ATOM 1375 C C . GLY A 1 179 ? 8.525 17.021 -15.539 1.00 78.69 179 GLY A C 1
ATOM 1376 O O . GLY A 1 179 ? 7.694 16.124 -15.431 1.00 78.69 179 GLY A O 1
ATOM 1377 N N . GLN A 1 180 ? 8.381 18.216 -14.961 1.00 81.62 180 GLN A N 1
ATOM 1378 C CA . GLN A 1 180 ? 7.290 18.627 -14.070 1.00 81.62 180 GLN A CA 1
ATOM 1379 C C . GLN A 1 180 ? 5.918 18.015 -14.410 1.00 81.62 180 GLN A C 1
ATOM 1381 O O . GLN A 1 180 ? 5.284 18.364 -15.404 1.00 81.62 180 GLN A O 1
ATOM 1386 N N . GLY A 1 181 ? 5.434 17.146 -13.518 1.00 76.00 181 GLY A N 1
ATOM 1387 C CA . GLY A 1 181 ? 4.109 16.524 -13.599 1.00 76.00 181 GLY A CA 1
ATOM 1388 C C . GLY A 1 181 ? 4.008 15.283 -14.494 1.00 76.00 181 GLY A C 1
ATOM 1389 O O . GLY A 1 181 ? 2.973 14.615 -14.453 1.00 76.00 181 GLY A O 1
ATOM 1390 N N . ASP A 1 182 ? 5.054 14.931 -15.247 1.00 81.06 182 ASP A N 1
ATOM 1391 C CA . ASP A 1 182 ? 5.080 13.707 -16.046 1.00 81.06 182 ASP A CA 1
ATOM 1392 C C . ASP A 1 182 ? 4.952 12.454 -15.161 1.00 81.06 182 ASP A C 1
ATOM 1394 O O . ASP A 1 182 ? 5.499 12.339 -14.056 1.00 81.06 182 ASP A O 1
ATOM 1398 N N . LYS A 1 183 ? 4.272 11.449 -15.714 1.00 83.19 183 LYS A N 1
ATOM 1399 C CA . LYS A 1 183 ? 4.220 10.088 -15.182 1.00 83.19 183 LYS A CA 1
ATOM 1400 C C . LYS A 1 183 ? 4.615 9.118 -16.286 1.00 83.19 183 LYS A C 1
ATOM 1402 O O . LYS A 1 183 ? 4.055 9.191 -17.379 1.00 83.19 183 LYS A O 1
ATOM 1407 N N . LEU A 1 184 ? 5.515 8.187 -15.979 1.00 85.12 184 LEU A N 1
ATOM 1408 C CA . LEU A 1 184 ? 5.800 7.020 -16.810 1.00 85.12 184 LEU A CA 1
ATOM 1409 C C . LEU A 1 184 ? 5.379 5.733 -16.095 1.00 85.12 184 LEU A C 1
ATOM 1411 O O . LEU A 1 184 ? 5.542 5.588 -14.882 1.00 85.12 184 LEU A O 1
ATOM 1415 N N . MET A 1 185 ? 4.926 4.764 -16.881 1.00 85.69 185 MET A N 1
ATOM 1416 C CA . MET A 1 185 ? 4.682 3.385 -16.472 1.00 85.69 185 MET A CA 1
ATOM 1417 C C . MET A 1 185 ? 5.510 2.522 -17.421 1.00 85.69 185 MET A C 1
ATOM 1419 O O . MET A 1 185 ? 5.322 2.575 -18.636 1.00 85.69 185 MET A O 1
ATOM 1423 N N . LEU A 1 186 ? 6.504 1.822 -16.879 1.00 87.38 186 LEU A N 1
ATOM 1424 C CA . LEU A 1 186 ? 7.507 1.096 -17.649 1.00 87.38 186 LEU A CA 1
ATOM 1425 C C . LEU A 1 186 ? 7.414 -0.398 -17.352 1.00 87.38 186 LEU A C 1
ATOM 1427 O O . LEU A 1 186 ? 7.510 -0.795 -16.195 1.00 87.38 186 LEU A O 1
ATOM 1431 N N . VAL A 1 187 ? 7.284 -1.229 -18.382 1.00 86.44 187 VAL A N 1
ATOM 1432 C CA . VAL A 1 187 ? 7.268 -2.697 -18.260 1.00 86.44 187 VAL A CA 1
ATOM 1433 C C . VAL A 1 187 ? 8.477 -3.284 -18.985 1.00 86.44 187 VAL A C 1
ATOM 1435 O O . VAL A 1 187 ? 8.819 -2.816 -20.068 1.00 86.44 187 VAL A O 1
ATOM 1438 N N . SER A 1 188 ? 9.132 -4.295 -18.410 1.00 88.38 188 SER A N 1
ATOM 1439 C CA . SER A 1 188 ? 10.198 -5.056 -19.084 1.00 88.38 188 SER A CA 1
ATOM 1440 C C . SER A 1 188 ? 9.686 -6.392 -19.628 1.00 88.38 188 SER A C 1
ATOM 1442 O O . SER A 1 188 ? 8.987 -7.123 -18.929 1.00 88.38 188 SER A O 1
ATOM 1444 N N . ASP A 1 189 ? 10.076 -6.755 -20.852 1.00 85.38 189 ASP A N 1
ATOM 1445 C CA . ASP A 1 189 ? 9.807 -8.070 -21.464 1.00 85.38 189 ASP A CA 1
ATOM 1446 C C . ASP A 1 189 ? 10.924 -9.109 -21.209 1.00 85.38 189 ASP A C 1
ATOM 1448 O O . ASP A 1 189 ? 10.795 -10.282 -21.582 1.00 85.38 189 ASP A O 1
ATOM 1452 N N . GLY A 1 190 ? 12.020 -8.690 -20.566 1.00 86.19 190 GLY A N 1
ATOM 1453 C CA . GLY A 1 190 ? 13.262 -9.456 -20.430 1.00 86.19 190 GLY A CA 1
ATOM 1454 C C . GLY A 1 190 ? 14.375 -9.072 -21.413 1.00 86.19 190 GLY A C 1
ATOM 1455 O O . GLY A 1 190 ? 15.419 -9.712 -21.386 1.00 86.19 190 GLY A O 1
ATOM 1456 N N . VAL A 1 191 ? 14.175 -8.065 -22.269 1.00 86.88 191 VAL A N 1
ATOM 1457 C CA . VAL A 1 191 ? 15.163 -7.564 -23.249 1.00 86.88 191 VAL A CA 1
ATOM 1458 C C . VAL A 1 191 ? 15.177 -6.030 -23.301 1.00 86.88 191 VAL A C 1
ATOM 1460 O O . VAL A 1 191 ? 16.231 -5.420 -23.482 1.00 86.88 191 VAL A O 1
ATOM 1463 N N . LYS A 1 192 ? 14.019 -5.381 -23.132 1.00 87.38 192 LYS A N 1
ATOM 1464 C CA . LYS A 1 192 ? 13.835 -3.925 -23.197 1.00 87.38 192 LYS A CA 1
ATOM 1465 C C . LYS A 1 192 ? 12.792 -3.426 -22.195 1.00 87.38 192 LYS A C 1
ATOM 1467 O O . LYS A 1 192 ? 11.903 -4.162 -21.784 1.00 87.38 192 LYS A O 1
ATOM 1472 N N . TRP A 1 193 ? 12.878 -2.140 -21.854 1.00 87.38 193 TRP A N 1
ATOM 1473 C CA . TRP A 1 193 ? 11.842 -1.391 -21.139 1.00 87.38 193 TRP A CA 1
ATOM 1474 C C . TRP A 1 193 ? 10.890 -0.694 -22.129 1.00 87.38 193 TRP A C 1
ATOM 1476 O O . TRP A 1 193 ? 11.326 0.011 -23.041 1.00 87.38 193 TRP A O 1
ATOM 1486 N N . TYR A 1 194 ? 9.587 -0.861 -21.912 1.00 84.62 194 TYR A N 1
ATOM 1487 C CA . TYR A 1 194 ? 8.484 -0.351 -22.727 1.00 84.62 194 TYR A CA 1
ATOM 1488 C C . TYR A 1 194 ? 7.683 0.667 -21.918 1.00 84.62 194 TYR A C 1
ATOM 1490 O O . TYR A 1 194 ? 7.224 0.338 -20.827 1.00 84.62 194 TYR A O 1
ATOM 1498 N N . ASN A 1 195 ? 7.464 1.873 -22.446 1.00 81.94 195 ASN A N 1
ATOM 1499 C CA . ASN A 1 195 ? 6.495 2.801 -21.861 1.00 81.94 195 ASN A CA 1
ATOM 1500 C C . ASN A 1 195 ? 5.077 2.383 -22.271 1.00 81.94 195 ASN A C 1
ATOM 1502 O O . ASN A 1 195 ? 4.785 2.307 -23.463 1.00 81.94 195 ASN A O 1
ATOM 1506 N N . THR A 1 196 ? 4.210 2.114 -21.296 1.00 75.69 196 THR A N 1
ATOM 1507 C CA . THR A 1 196 ? 2.823 1.680 -21.521 1.00 75.69 196 THR A CA 1
ATOM 1508 C C . THR A 1 196 ? 1.815 2.830 -21.529 1.00 75.69 196 THR A C 1
ATOM 1510 O O . THR A 1 196 ? 0.673 2.612 -21.912 1.00 75.69 196 THR A O 1
ATOM 1513 N N . GLN A 1 197 ? 2.211 4.065 -21.190 1.00 68.19 197 GLN A N 1
ATOM 1514 C CA . GLN A 1 197 ? 1.339 5.253 -21.242 1.00 68.19 197 GLN A CA 1
ATOM 1515 C C . GLN A 1 197 ? 1.175 5.847 -22.658 1.00 68.19 197 GLN A C 1
ATOM 1517 O O . GLN A 1 197 ? 0.928 7.040 -22.828 1.00 68.19 197 GLN A O 1
ATOM 1522 N N . VAL A 1 198 ? 1.287 5.011 -23.690 1.00 53.16 198 VAL A N 1
ATOM 1523 C CA . VAL A 1 198 ? 0.840 5.349 -25.047 1.00 53.16 198 VAL A CA 1
ATOM 1524 C C . VAL A 1 198 ? -0.684 5.201 -25.090 1.00 53.16 198 VAL A C 1
ATOM 1526 O O . VAL A 1 198 ? -1.218 4.262 -24.511 1.00 53.16 198 VAL A O 1
ATOM 1529 N N . CYS A 1 199 ? -1.377 6.098 -25.796 1.00 46.00 199 CYS A N 1
ATOM 1530 C CA . CYS A 1 199 ? -2.839 6.076 -25.978 1.00 46.00 199 CYS A CA 1
ATOM 1531 C C . CYS A 1 199 ? -3.688 6.370 -24.721 1.00 46.00 199 CYS A C 1
ATOM 1533 O O . CYS A 1 199 ? -4.585 5.608 -24.379 1.00 46.00 199 CYS A O 1
ATOM 1535 N N . CYS A 1 200 ? -3.484 7.544 -24.112 1.00 39.81 200 CYS A N 1
ATOM 1536 C CA . CYS A 1 200 ? -4.541 8.264 -23.377 1.00 39.81 200 CYS A CA 1
ATOM 1537 C C . CYS A 1 200 ? -4.500 9.782 -23.663 1.00 39.81 200 CYS A C 1
ATOM 1539 O O . CYS A 1 200 ? -4.628 10.609 -22.765 1.00 39.81 200 CYS A O 1
ATOM 1541 N N . GLY A 1 201 ? -4.287 10.141 -24.933 1.00 37.56 201 GLY A N 1
ATOM 1542 C CA . GLY A 1 201 ? -4.587 11.479 -25.441 1.00 37.56 201 GLY A CA 1
ATOM 1543 C C . GLY A 1 201 ? -5.999 11.489 -26.020 1.00 37.56 201 GLY A C 1
ATOM 1544 O O . GLY A 1 201 ? -6.226 10.855 -27.051 1.00 37.56 201 GLY A O 1
ATOM 1545 N N . MET A 1 202 ? -6.913 12.175 -25.335 1.00 32.06 202 MET A N 1
ATOM 1546 C CA . MET A 1 202 ? -8.168 12.705 -25.881 1.00 32.06 202 MET A CA 1
ATOM 1547 C C . MET A 1 202 ? -8.019 14.220 -26.011 1.00 32.06 202 MET A C 1
ATOM 1549 O O . MET A 1 202 ? -7.346 14.792 -25.122 1.00 32.06 202 MET A O 1
#

Secondary structure (DSSP, 8-state):
-HHHHHHHHHHHHHHT-----------S------SSS--------TTTTS-EEEEE-STT-EEEEE---EE-SSSEEE-TTS-EEEGGGGGGTT--TTEEEPPTTS-EE--TT--EEEE---SS-EEEEPPPGGGGTT-EEEEEE---SS--EEEES-B-----SSS----S-SEEEE-TT-EEEEEE-SS-EEE---S---

Sequence (202 aa):
MKKILLLHVLIALFLSVKAQRVHKISADSVLLTGDCCGTELILENKTSKINGFLKNNGKGRTSFTKLQLVTVGDSAIAIPGQDTLRIRDVWWLGNMTRGLVIAPDTNYLVPASIHVVLLPDISQPRQITLPAPEQNKNREIVIVDKTSGSNRWKINGAFVNRGVNGTPPYTADNNLTVGQGDKLMLVSDGVKWYNTQVCCGM

pLDDT: mean 75.98, std 14.48, range [32.06, 94.44]

Foldseek 3Di:
DVVVVVVVVVVVVVVPPDDPDDDDDDDPDDDDDAPPHDDDDDDDDPVNVADFDWDDPDPPDTDTDGFDWDDDPDFWIDRPPDDIHGNVVCPVPDPQPAEDEDDQDAAEEDDLPGQEYEYAAYPAAYEYEYDQLQSNAFHKHKYFYAYPDDHKYKYFAQADPDDDPDDDDDHRGRIDIGDHGDMFIWTGNNHHIDTPPPPPDD

Organism: NCBI:txid2259036